Protein AF-A0A383E488-F1 (afdb_monomer)

Foldseek 3Di:
DVVVPPPCVVPVVSPPPDDPVVVVLVVCCVCVVVVVVVHRDDDDPDCLVVQLVVLVVLLVCCPPPDPSVVVNVVVCVVVVVDSVVSSVVSSVCVVCCVVPVVVVVPPPDPDPVNVVVVVVVVQVVQLVVLVVVVVVDDPLCQVLVLVLLQQLLVLCCVVPVPDLSVVSHPRPGDFRSGPVCVSVVVNVQVLQADPVSAGDQADDSNRNQYPDPDPVSVVSRVSVNVSNVVVND

pLDDT: mean 86.51, std 8.51, range [55.44, 97.0]

Solvent-accessible surface area (backbone atoms only — not comparable to full-atom values): 13461 Å² total; per-residue (Å²): 86,82,94,74,68,64,51,47,88,84,41,58,81,75,64,78,85,69,53,73,65,60,51,53,53,50,51,39,66,75,33,30,72,85,62,72,58,78,51,78,81,79,87,70,92,73,54,62,66,60,33,44,52,50,26,51,59,51,57,68,31,45,83,41,94,48,72,65,10,51,52,44,46,53,54,28,60,77,46,78,62,34,64,67,58,48,39,54,50,46,25,56,48,56,76,42,40,77,74,57,50,65,67,54,77,46,87,78,60,92,43,72,70,49,52,52,52,50,52,49,52,52,42,54,53,51,24,51,51,36,42,52,51,61,70,68,54,52,70,67,53,54,72,48,41,22,68,52,39,24,48,20,5,46,52,28,35,77,78,38,65,87,43,71,45,24,67,29,45,86,42,86,55,64,77,62,53,40,71,88,34,43,63,46,55,51,26,49,48,61,69,48,31,44,99,87,67,46,74,51,90,75,86,42,55,91,67,20,40,64,88,60,88,48,72,67,50,51,51,54,52,50,54,51,52,55,50,44,53,68,71,74,107

Structure (mmCIF, N/CA/C/O backbone):
data_AF-A0A383E488-F1
#
_entry.id   AF-A0A383E488-F1
#
loop_
_atom_site.group_PDB
_atom_site.id
_atom_site.type_symbol
_atom_site.label_atom_id
_atom_site.label_alt_id
_atom_site.label_comp_id
_atom_site.label_asym_id
_atom_site.label_entity_id
_atom_site.label_seq_id
_atom_site.pdbx_PDB_ins_code
_atom_site.Cartn_x
_atom_site.Cartn_y
_atom_site.Cartn_z
_atom_site.occupancy
_atom_site.B_iso_or_equiv
_atom_site.auth_seq_id
_atom_site.auth_comp_id
_atom_site.auth_asym_id
_atom_site.auth_atom_id
_atom_site.pdbx_PDB_model_num
ATOM 1 N N . ASP A 1 1 ? -10.481 -37.659 37.713 1.00 62.91 1 ASP A N 1
ATOM 2 C CA . ASP A 1 1 ? -11.883 -37.974 38.053 1.00 62.91 1 ASP A CA 1
ATOM 3 C C . ASP A 1 1 ? -12.033 -38.528 39.471 1.00 62.91 1 ASP A C 1
ATOM 5 O O . ASP A 1 1 ? -12.564 -37.826 40.319 1.00 62.91 1 ASP A O 1
ATOM 9 N N . GLN A 1 2 ? -11.487 -39.713 39.780 1.00 72.00 2 GLN A N 1
ATOM 10 C CA . GLN A 1 2 ? -11.620 -40.344 41.109 1.00 72.00 2 GLN A CA 1
ATOM 11 C C . GLN A 1 2 ? -11.015 -39.535 42.274 1.00 72.00 2 GLN A C 1
ATOM 13 O O . GLN A 1 2 ? -11.647 -39.426 43.317 1.00 72.00 2 GLN A O 1
ATOM 18 N N . GLN A 1 3 ? -9.847 -38.904 42.097 1.00 79.00 3 GLN A N 1
ATOM 19 C CA . GLN A 1 3 ? -9.213 -38.086 43.152 1.00 79.00 3 GLN A CA 1
ATOM 20 C C . GLN A 1 3 ? -9.968 -36.789 43.482 1.00 79.00 3 GLN A C 1
ATOM 22 O O . GLN A 1 3 ? -9.829 -36.266 44.580 1.00 79.00 3 GLN A O 1
ATOM 27 N N . GLN A 1 4 ? -10.754 -36.267 42.538 1.00 79.75 4 GLN A N 1
ATOM 28 C CA . GLN A 1 4 ? -11.529 -35.031 42.705 1.00 79.75 4 GLN A CA 1
ATOM 29 C C . GLN A 1 4 ? -13.038 -35.311 42.852 1.00 79.75 4 GLN A C 1
ATOM 31 O O . GLN A 1 4 ? -13.839 -34.388 42.963 1.00 79.75 4 GLN A O 1
ATOM 36 N N . VAL A 1 5 ? -13.435 -36.592 42.846 1.00 80.44 5 VAL A N 1
ATOM 37 C CA . VAL A 1 5 ? -14.825 -37.073 42.961 1.00 80.44 5 VAL A CA 1
ATOM 38 C C . VAL A 1 5 ? -15.770 -36.414 41.937 1.00 80.44 5 VAL A C 1
ATOM 40 O O . VAL A 1 5 ? -16.932 -36.116 42.218 1.00 80.44 5 VAL A O 1
ATOM 43 N N . TRP A 1 6 ? -15.285 -36.163 40.718 1.00 78.19 6 TRP A N 1
ATOM 44 C CA . TRP A 1 6 ? -16.069 -35.453 39.699 1.00 78.19 6 TRP A CA 1
ATOM 45 C C . TRP A 1 6 ? -17.090 -36.341 38.974 1.00 78.19 6 TRP A C 1
ATOM 47 O O . TRP A 1 6 ? -18.104 -35.813 38.512 1.00 78.19 6 TRP A O 1
ATOM 57 N N . ARG A 1 7 ? -16.875 -37.664 38.945 1.00 80.94 7 ARG A N 1
ATOM 58 C CA . ARG A 1 7 ? -17.722 -38.665 38.269 1.00 80.94 7 ARG A CA 1
ATOM 59 C C . ARG A 1 7 ? -18.035 -38.288 36.813 1.00 80.94 7 ARG A C 1
ATOM 61 O O . ARG A 1 7 ? -19.176 -38.378 36.366 1.00 80.94 7 ARG A O 1
ATOM 68 N N . LEU A 1 8 ? -17.029 -37.813 36.081 1.00 78.12 8 LEU A N 1
ATOM 69 C CA . LEU A 1 8 ? -17.172 -37.325 34.703 1.00 78.12 8 LEU A CA 1
ATOM 70 C C . LEU A 1 8 ? -17.649 -38.410 33.730 1.00 78.12 8 LEU A C 1
ATOM 72 O O . LEU A 1 8 ? -18.375 -38.091 32.796 1.00 78.12 8 LEU A O 1
ATOM 76 N N . LEU A 1 9 ? -17.278 -39.676 33.953 1.00 81.88 9 LEU A N 1
ATOM 77 C CA . LEU A 1 9 ? -17.751 -40.793 33.123 1.00 81.88 9 LEU A CA 1
ATOM 78 C C . LEU A 1 9 ? -19.235 -41.120 33.366 1.00 81.88 9 LEU A C 1
ATOM 80 O O . LEU A 1 9 ? -19.928 -41.502 32.428 1.00 81.88 9 LEU A O 1
ATOM 84 N N . ASP A 1 10 ? -19.731 -40.912 34.589 1.00 82.69 10 ASP A N 1
ATOM 85 C CA . ASP A 1 10 ? -21.136 -41.158 34.946 1.00 82.69 10 ASP A CA 1
ATOM 86 C C . ASP A 1 10 ? -22.056 -40.017 34.480 1.00 82.69 10 ASP A C 1
ATOM 88 O O . ASP A 1 10 ? -23.246 -40.224 34.242 1.00 82.69 10 ASP A O 1
ATOM 92 N N . ASN A 1 11 ? -21.526 -38.792 34.366 1.00 78.38 11 ASN A N 1
ATOM 93 C CA . ASN A 1 11 ? -22.265 -37.647 33.839 1.00 78.38 11 ASN A CA 1
ATOM 94 C C . ASN A 1 11 ? -21.375 -36.740 32.965 1.00 78.38 11 ASN A C 1
ATOM 96 O O . ASN A 1 11 ? -20.906 -35.692 33.430 1.00 78.38 11 ASN A O 1
ATOM 100 N N . PRO A 1 12 ? -21.186 -37.103 31.681 1.00 78.38 12 PRO A N 1
ATOM 101 C CA . PRO A 1 12 ? -20.330 -36.370 30.747 1.00 78.38 12 PRO A CA 1
ATOM 102 C C . PRO A 1 12 ? -20.734 -34.902 30.556 1.00 78.38 12 PRO A C 1
ATOM 104 O O . PRO A 1 12 ? -19.880 -34.058 30.303 1.00 78.38 12 PRO A O 1
ATOM 107 N N . ASN A 1 13 ? -22.013 -34.564 30.770 1.00 77.50 13 ASN A N 1
ATOM 108 C CA . ASN A 1 13 ? -22.536 -33.196 30.652 1.00 77.50 13 ASN A CA 1
ATOM 109 C C . ASN A 1 13 ? -21.969 -32.223 31.706 1.00 77.50 13 ASN A C 1
ATOM 111 O O . ASN A 1 13 ? -22.164 -31.011 31.595 1.00 77.50 13 ASN A O 1
ATOM 115 N N . ARG A 1 14 ? -21.266 -32.724 32.736 1.00 77.06 14 ARG A N 1
ATOM 116 C CA . ARG A 1 14 ? -20.487 -31.883 33.663 1.00 77.06 14 ARG A CA 1
ATOM 117 C C . ARG A 1 14 ? -19.291 -31.221 32.982 1.00 77.06 14 ARG A C 1
ATOM 119 O O . ARG A 1 14 ? -18.872 -30.149 33.416 1.00 77.06 14 ARG A O 1
ATOM 126 N N . LEU A 1 15 ? -18.759 -31.834 31.927 1.00 80.62 15 LEU A N 1
ATOM 127 C CA . LEU A 1 15 ? -17.689 -31.262 31.128 1.00 80.62 15 LEU A CA 1
ATOM 128 C C . LEU A 1 15 ? -18.295 -30.306 30.089 1.00 80.62 15 LEU A C 1
ATOM 130 O O . LEU A 1 15 ? -18.679 -30.710 28.995 1.00 80.62 15 LEU A O 1
ATOM 134 N N . LYS A 1 16 ? -18.398 -29.018 30.426 1.00 77.12 16 LYS A N 1
ATOM 135 C CA . LYS A 1 16 ? -18.844 -27.993 29.470 1.00 77.12 16 LYS A CA 1
ATOM 136 C C . LYS A 1 16 ? -17.684 -27.548 28.582 1.00 77.12 16 LYS A C 1
ATOM 138 O O . LYS A 1 16 ? -17.002 -26.575 28.891 1.00 77.12 16 LYS A O 1
ATOM 143 N N . VAL A 1 17 ? -17.468 -28.265 27.482 1.00 82.69 17 VAL A N 1
ATOM 144 C CA . VAL A 1 17 ? -16.553 -27.836 26.416 1.00 82.69 17 VAL A CA 1
ATOM 145 C C . VAL A 1 17 ? -17.309 -26.872 25.511 1.00 82.69 17 VAL A C 1
ATOM 147 O O . VAL A 1 17 ? -18.231 -27.269 24.806 1.00 82.69 17 VAL A O 1
ATOM 150 N N . GLN A 1 18 ? -16.966 -25.591 25.586 1.00 87.56 18 GLN A N 1
ATOM 151 C CA . GLN A 1 18 ? -17.695 -24.524 24.910 1.00 87.56 18 GLN A CA 1
ATOM 152 C C . GLN A 1 18 ? -16.731 -23.370 24.592 1.00 87.56 18 GLN A C 1
ATOM 154 O O . GLN A 1 18 ? -15.711 -23.216 25.268 1.00 87.56 18 GLN A O 1
ATOM 159 N N . THR A 1 19 ? -17.022 -22.573 23.565 1.00 87.06 19 THR A N 1
ATOM 160 C CA . THR A 1 19 ? -16.239 -21.363 23.261 1.00 87.06 19 THR A CA 1
ATOM 161 C C . THR A 1 19 ? -16.498 -20.283 24.311 1.00 87.06 19 THR A C 1
ATOM 163 O O . THR A 1 19 ? -17.544 -20.293 24.970 1.00 87.06 19 THR A O 1
ATOM 166 N N . ILE A 1 20 ? -15.578 -19.322 24.449 1.00 84.62 20 ILE A N 1
ATOM 167 C CA . ILE A 1 2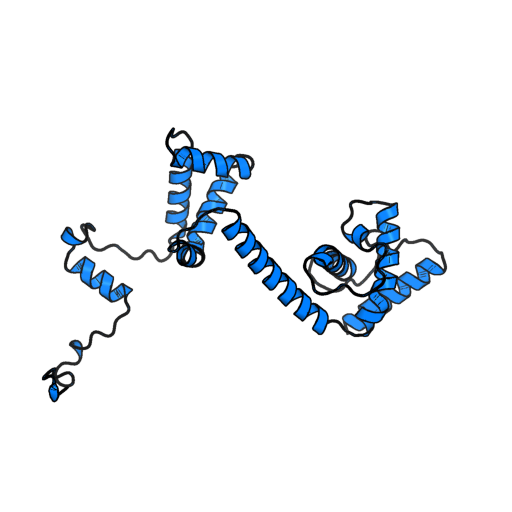0 ? -15.750 -18.171 25.351 1.00 84.62 20 ILE A CA 1
ATOM 168 C C . ILE A 1 20 ? -17.084 -17.458 25.066 1.00 84.62 20 ILE A C 1
ATOM 170 O O . ILE A 1 20 ? -17.820 -17.159 26.003 1.00 84.62 20 ILE A O 1
ATOM 174 N N . ASP A 1 21 ? -17.457 -17.293 23.794 1.00 83.69 21 ASP A N 1
ATOM 175 C CA . ASP A 1 21 ? -18.719 -16.651 23.402 1.00 83.69 21 ASP A CA 1
ATOM 176 C C . ASP A 1 21 ? -19.948 -17.420 23.893 1.00 83.69 21 ASP A C 1
ATOM 178 O O . ASP A 1 21 ? -20.851 -16.838 24.492 1.00 83.69 21 ASP A O 1
ATOM 182 N N . SER A 1 22 ? -19.975 -18.744 23.704 1.00 83.81 22 SER A N 1
ATOM 183 C CA . SER A 1 22 ? -21.094 -19.580 24.162 1.00 83.81 22 SER A CA 1
ATOM 184 C C . SER A 1 22 ? -21.212 -19.626 25.692 1.00 83.81 22 SER A C 1
ATOM 186 O O . SER A 1 22 ? -22.326 -19.635 26.224 1.00 83.81 22 SER A O 1
ATOM 188 N N . PHE A 1 23 ? -20.086 -19.557 26.412 1.00 85.56 23 PHE A N 1
ATOM 189 C CA . PHE A 1 23 ? -20.073 -19.399 27.866 1.00 85.56 23 PHE A CA 1
ATOM 190 C C . PHE A 1 23 ? -20.643 -18.040 28.298 1.00 85.56 23 PHE A C 1
ATOM 192 O O . PHE A 1 23 ? -21.543 -18.000 29.140 1.00 85.56 23 PHE A O 1
ATOM 199 N N . CYS A 1 24 ? -20.179 -16.940 27.697 1.00 83.88 24 CYS A N 1
ATOM 200 C CA . CYS A 1 24 ? -20.662 -15.585 27.976 1.00 83.88 24 CYS A CA 1
ATOM 201 C C . CYS A 1 24 ? -22.154 -15.423 27.647 1.00 83.88 24 CYS A C 1
ATOM 203 O O . CYS A 1 24 ? -22.906 -14.876 28.454 1.00 83.88 24 CYS A O 1
ATOM 205 N N . ALA A 1 25 ? -22.619 -15.966 26.519 1.00 83.88 25 ALA A N 1
ATOM 206 C CA . ALA A 1 25 ? -24.038 -15.997 26.166 1.00 83.88 25 ALA A CA 1
ATOM 207 C C . ALA A 1 25 ? -24.864 -16.781 27.202 1.00 83.88 25 ALA A C 1
ATOM 209 O O . ALA A 1 25 ? -25.967 -16.368 27.570 1.00 83.88 25 ALA A O 1
ATOM 210 N N . GLY A 1 26 ? -24.317 -17.886 27.719 1.00 84.06 26 GLY A N 1
ATOM 211 C CA . GLY A 1 26 ? -24.907 -18.642 28.822 1.00 84.06 26 GLY A CA 1
ATOM 212 C C . GLY A 1 26 ? -25.022 -17.826 30.114 1.00 84.06 26 GLY A C 1
ATOM 213 O O . GLY A 1 26 ? -26.074 -17.847 30.752 1.00 84.06 26 GLY A O 1
ATOM 214 N N . LEU A 1 27 ? -23.982 -17.070 30.477 1.00 83.81 27 LEU A N 1
ATOM 215 C CA . LEU A 1 27 ? -23.986 -16.195 31.656 1.00 83.81 27 LEU A CA 1
ATOM 216 C C . LEU A 1 27 ? -25.030 -15.076 31.547 1.00 83.81 27 LEU A C 1
ATOM 218 O O . LEU A 1 27 ? -25.788 -14.859 32.492 1.00 83.81 27 LEU A O 1
ATOM 222 N N . ILE A 1 28 ? -25.112 -14.405 30.393 1.00 83.94 28 ILE A N 1
ATOM 223 C CA . ILE A 1 28 ? -26.100 -13.340 30.146 1.00 83.94 28 ILE A CA 1
ATOM 224 C C . ILE A 1 28 ? -27.522 -13.896 30.285 1.00 83.94 28 ILE A C 1
ATOM 226 O O . ILE A 1 28 ? -28.355 -13.299 30.967 1.00 83.94 28 ILE A O 1
ATOM 230 N N . LYS A 1 29 ? -27.782 -15.086 29.725 1.00 82.06 29 LYS A N 1
ATOM 231 C CA . LYS A 1 29 ? -29.074 -15.781 29.855 1.00 82.06 29 LYS A CA 1
ATOM 232 C C . LYS A 1 29 ? -29.445 -16.101 31.301 1.00 82.06 29 LYS A C 1
ATOM 234 O O . LYS A 1 29 ? -30.619 -16.042 31.652 1.00 82.06 29 LYS A O 1
ATOM 239 N N . GLN A 1 30 ? -28.466 -16.450 32.132 1.00 84.75 30 GLN A N 1
ATOM 240 C CA . GLN A 1 30 ? -28.693 -16.784 33.539 1.00 84.75 30 GLN A CA 1
ATOM 241 C C . GLN A 1 30 ? -28.854 -15.550 34.432 1.00 84.75 30 GLN A C 1
ATOM 243 O O . GLN A 1 30 ? -29.460 -15.654 35.496 1.00 84.75 30 GLN A O 1
ATOM 248 N N . MET A 1 31 ? -28.346 -14.385 34.013 1.00 85.62 31 MET A N 1
ATOM 249 C CA . MET A 1 31 ? -28.390 -13.152 34.805 1.00 85.62 31 MET A CA 1
ATOM 250 C C . MET A 1 31 ? -28.794 -11.910 33.977 1.00 85.62 31 MET A C 1
ATOM 252 O O . MET A 1 31 ? -28.002 -10.968 33.866 1.00 85.62 31 MET A O 1
ATOM 256 N N . PRO A 1 32 ? -30.021 -11.830 33.425 1.00 78.56 32 PRO A N 1
ATOM 257 C CA . PRO A 1 32 ? -30.404 -10.748 32.503 1.00 78.56 32 PRO A CA 1
ATOM 258 C C . PRO A 1 32 ? -30.405 -9.346 33.134 1.00 78.56 32 PRO A C 1
ATOM 260 O O . PRO A 1 32 ? -30.117 -8.358 32.464 1.00 78.56 32 PRO A O 1
ATOM 263 N N . ILE A 1 33 ? -30.712 -9.258 34.435 1.00 83.31 33 ILE A N 1
ATOM 264 C CA . ILE A 1 33 ? -30.758 -7.990 35.183 1.00 83.31 33 ILE A CA 1
ATOM 265 C C . ILE A 1 33 ? -29.342 -7.518 35.537 1.00 83.31 33 ILE A C 1
ATOM 267 O O . ILE A 1 33 ? -28.996 -6.369 35.285 1.00 83.31 33 ILE A O 1
ATOM 271 N N . LEU A 1 34 ? -28.504 -8.407 36.088 1.00 82.50 34 LEU A N 1
ATOM 272 C CA . LEU A 1 34 ? -27.130 -8.061 36.484 1.00 82.50 34 LEU A CA 1
ATOM 273 C C . LEU A 1 34 ? -26.227 -7.783 35.279 1.00 82.50 34 LEU A C 1
ATOM 275 O O . LEU A 1 34 ? -25.302 -6.987 35.385 1.00 82.50 34 LEU A O 1
ATOM 279 N N . SER A 1 35 ? -26.500 -8.420 34.138 1.00 78.56 35 SER A N 1
ATOM 280 C CA . SER A 1 35 ? -25.798 -8.141 32.881 1.00 78.56 35 SER A CA 1
ATOM 281 C C . SER A 1 35 ? -26.264 -6.856 32.190 1.00 78.56 35 SER A C 1
ATOM 283 O O . SER A 1 35 ? -25.674 -6.492 31.181 1.00 78.56 35 SER A O 1
ATOM 285 N N . LEU A 1 36 ? -27.299 -6.172 32.705 1.00 77.50 36 LEU A N 1
ATOM 286 C CA . LEU A 1 36 ? -27.915 -4.978 32.104 1.00 77.50 36 LEU A CA 1
ATOM 287 C C . LEU A 1 36 ? -28.442 -5.185 30.671 1.00 77.50 36 LEU A C 1
ATOM 289 O O . LEU A 1 36 ? -28.777 -4.219 29.990 1.00 77.50 36 LEU A O 1
ATOM 293 N N . MET A 1 37 ? -28.553 -6.434 30.215 1.00 74.56 37 MET A N 1
ATOM 294 C CA . MET A 1 37 ? -28.974 -6.759 28.852 1.00 74.56 37 MET A CA 1
ATOM 295 C C . MET A 1 37 ? -30.497 -6.839 28.711 1.00 74.56 37 MET A C 1
ATOM 297 O O . MET A 1 37 ? -31.007 -6.745 27.599 1.00 74.56 37 MET A O 1
ATOM 301 N N . GLY A 1 38 ? -31.239 -7.028 29.812 1.00 70.81 38 GLY A N 1
ATOM 302 C CA . GLY A 1 38 ? -32.711 -7.053 29.832 1.00 70.81 38 GLY A CA 1
ATOM 303 C C . GLY A 1 38 ? -33.367 -8.255 29.125 1.00 70.81 38 GLY A C 1
ATOM 304 O O . GLY A 1 38 ? -34.494 -8.608 29.463 1.00 70.81 38 GLY A O 1
ATOM 305 N N . GLY A 1 39 ? -32.660 -8.927 28.210 1.00 73.38 39 GLY A N 1
ATOM 306 C CA . GLY A 1 39 ? -33.082 -10.108 27.452 1.00 73.38 39 GLY A CA 1
ATOM 307 C C . GLY A 1 39 ? -31.896 -10.826 26.790 1.00 73.38 39 GLY A C 1
ATOM 308 O O . GLY A 1 39 ? -30.744 -10.437 26.976 1.00 73.38 39 GLY A O 1
ATOM 309 N N . SER A 1 40 ? -32.163 -11.900 26.036 1.00 68.69 40 SER A N 1
ATOM 310 C CA . SER A 1 40 ? -31.115 -12.560 25.239 1.00 68.69 40 SER A CA 1
ATOM 311 C C . SER A 1 40 ? -30.862 -11.753 23.966 1.00 68.69 40 SER A C 1
ATOM 313 O O . SER A 1 40 ? -31.794 -11.629 23.176 1.00 68.69 40 SER A O 1
ATOM 315 N N . PRO A 1 41 ? -29.653 -11.211 23.747 1.00 73.38 41 PRO A N 1
ATOM 316 C CA . PRO A 1 41 ? -29.320 -10.601 22.469 1.00 73.38 41 PRO A CA 1
ATOM 317 C C . PRO A 1 41 ? -29.292 -11.673 21.372 1.00 73.38 41 PRO A C 1
ATOM 319 O O . PRO A 1 41 ? -28.789 -12.778 21.600 1.00 73.38 41 PRO A O 1
ATOM 322 N N . ASP A 1 42 ? -29.809 -11.332 20.195 1.00 77.31 42 ASP A N 1
ATOM 323 C CA . ASP A 1 42 ? -29.660 -12.156 18.997 1.00 77.31 42 ASP A CA 1
ATOM 324 C C . ASP A 1 42 ? -28.304 -11.895 18.335 1.00 77.31 42 ASP A C 1
ATOM 326 O O . ASP A 1 42 ? -27.769 -10.782 18.361 1.00 77.31 42 ASP A O 1
ATOM 330 N N . ILE A 1 43 ? -27.729 -12.949 17.759 1.00 80.38 43 ILE A N 1
ATOM 331 C CA . ILE A 1 43 ? -26.465 -12.868 17.028 1.00 80.38 43 ILE A CA 1
ATOM 332 C C . ILE A 1 43 ? -26.763 -12.310 15.636 1.00 80.38 43 ILE A C 1
ATOM 334 O O . ILE A 1 43 ? -27.581 -12.866 14.908 1.00 80.38 43 ILE A O 1
ATOM 338 N N . GLN A 1 44 ? -26.088 -11.220 15.271 1.00 83.56 44 GLN A N 1
ATOM 339 C CA . GLN A 1 44 ? -26.206 -10.616 13.949 1.00 83.56 44 GLN A CA 1
ATOM 340 C C . GLN A 1 44 ? -25.067 -11.090 13.043 1.00 83.56 44 GLN A C 1
ATOM 342 O O . GLN A 1 44 ? -23.935 -10.626 13.175 1.00 83.56 44 GLN A O 1
ATOM 347 N N . ASP A 1 45 ? -25.383 -11.961 12.084 1.00 80.56 45 ASP A N 1
ATOM 348 C CA . ASP A 1 45 ? -24.392 -12.525 11.154 1.00 80.56 45 ASP A CA 1
ATOM 349 C C . ASP A 1 45 ? -23.838 -11.485 10.166 1.00 80.56 45 ASP A C 1
ATOM 351 O O . ASP A 1 45 ? -22.678 -11.553 9.763 1.00 80.56 45 ASP A O 1
ATOM 355 N N . ASN A 1 46 ? -24.651 -10.493 9.784 1.00 84.94 46 ASN A N 1
ATOM 356 C CA . ASN A 1 46 ? -24.233 -9.396 8.912 1.00 84.94 46 ASN A CA 1
ATOM 357 C C . ASN A 1 46 ? -24.361 -8.040 9.632 1.00 84.94 46 ASN A C 1
ATOM 359 O O . ASN A 1 46 ? -25.426 -7.412 9.588 1.00 84.94 46 ASN A O 1
ATOM 363 N N . PRO A 1 47 ? -23.293 -7.558 10.293 1.00 87.88 47 PRO A N 1
ATOM 364 C CA . PRO A 1 47 ? -23.320 -6.309 11.052 1.00 87.88 47 PRO A CA 1
ATOM 365 C C . PRO A 1 47 ? -23.180 -5.056 10.174 1.00 87.88 47 PRO A C 1
ATOM 367 O O . PRO A 1 47 ? -23.134 -3.947 10.703 1.00 87.88 47 PRO A O 1
ATOM 370 N N . ARG A 1 48 ? -23.111 -5.188 8.842 1.00 89.56 48 ARG A N 1
ATOM 371 C CA . ARG A 1 48 ? -22.797 -4.070 7.941 1.00 89.56 48 ARG A CA 1
ATOM 372 C C . ARG A 1 48 ? -23.783 -2.906 8.045 1.00 89.56 48 ARG A C 1
ATOM 374 O O . ARG A 1 48 ? -23.356 -1.754 8.086 1.00 89.56 48 ARG A O 1
ATOM 381 N N . GLU A 1 49 ? -25.077 -3.199 8.150 1.00 90.81 49 GLU A N 1
ATOM 382 C CA . GLU A 1 49 ? -26.106 -2.166 8.343 1.00 90.81 49 GLU A CA 1
ATOM 383 C C . GLU A 1 49 ? -25.930 -1.438 9.683 1.00 90.81 49 GLU A C 1
ATOM 385 O O . GLU A 1 49 ? -26.020 -0.215 9.738 1.00 90.81 49 GLU A O 1
ATOM 390 N N . LEU A 1 50 ? -25.554 -2.157 10.746 1.00 93.31 50 LEU A N 1
ATOM 391 C CA . LEU A 1 50 ? -25.271 -1.561 12.057 1.00 93.31 50 LEU A CA 1
ATOM 392 C C . LEU A 1 50 ? -24.026 -0.664 12.017 1.00 93.31 50 LEU A C 1
ATOM 394 O O . LEU A 1 50 ? -23.981 0.381 12.668 1.00 93.31 50 LEU A O 1
ATOM 398 N N . TYR A 1 51 ? -23.006 -1.036 11.240 1.00 95.06 51 TYR A N 1
ATOM 399 C CA . TYR A 1 51 ? -21.822 -0.199 11.034 1.00 95.06 51 TYR A CA 1
ATOM 400 C C . TYR A 1 51 ? -22.144 1.074 10.261 1.00 95.06 51 TYR A C 1
ATOM 402 O O . TYR A 1 51 ? -21.630 2.142 10.597 1.00 95.06 51 TYR A O 1
ATOM 410 N N . ARG A 1 52 ? -23.008 0.977 9.249 1.00 94.44 52 ARG A N 1
ATOM 411 C CA . ARG A 1 52 ? -23.498 2.141 8.513 1.00 94.44 52 ARG A CA 1
ATOM 412 C C . ARG A 1 52 ? -24.306 3.066 9.418 1.00 94.44 52 ARG A C 1
ATOM 414 O O . ARG A 1 52 ? -24.005 4.252 9.481 1.00 94.44 52 ARG A O 1
ATOM 421 N N . GLU A 1 53 ? -25.248 2.522 10.180 1.00 95.69 53 GLU A N 1
ATOM 422 C CA . GLU A 1 53 ? -26.040 3.287 11.147 1.00 95.69 53 GLU A CA 1
ATOM 423 C C . GLU A 1 53 ? -25.142 3.971 12.191 1.00 95.69 53 GLU A C 1
ATOM 425 O O . GLU A 1 53 ? -25.336 5.137 12.535 1.00 95.69 53 GLU A O 1
ATOM 430 N N . THR A 1 54 ? -24.104 3.278 12.667 1.00 95.75 54 THR A N 1
ATOM 431 C CA . THR A 1 54 ? -23.114 3.852 13.588 1.00 95.75 54 THR A CA 1
ATOM 432 C C . THR A 1 54 ? -22.358 5.016 12.943 1.00 95.75 54 THR A C 1
ATOM 434 O O . THR A 1 54 ? -22.172 6.053 13.581 1.00 95.75 54 THR A O 1
ATOM 437 N N . ALA A 1 55 ? -21.955 4.880 11.677 1.00 96.06 55 ALA A N 1
ATOM 438 C CA . ALA A 1 55 ? -21.306 5.951 10.926 1.00 96.06 55 ALA A CA 1
ATOM 439 C C . ALA A 1 55 ? -22.233 7.163 10.728 1.00 96.06 55 ALA A C 1
ATOM 441 O O . ALA A 1 55 ? -21.791 8.300 10.890 1.00 96.06 55 ALA A O 1
ATOM 442 N N . GLU A 1 56 ? -23.517 6.937 10.445 1.00 96.75 56 GLU A N 1
ATOM 443 C CA . GLU A 1 56 ? -24.532 7.988 10.297 1.00 96.75 56 GLU A CA 1
ATOM 444 C C . GLU A 1 56 ? -24.779 8.729 11.617 1.00 96.75 56 GLU A C 1
ATOM 446 O O . GLU A 1 56 ? -24.774 9.961 11.645 1.00 96.75 56 GLU A O 1
ATOM 451 N N . ARG A 1 57 ? -24.896 7.996 12.730 1.00 96.50 57 ARG A N 1
ATOM 452 C CA . ARG A 1 57 ? -25.009 8.575 14.080 1.00 96.50 57 ARG A CA 1
ATOM 453 C C . ARG A 1 57 ? -23.770 9.363 14.484 1.00 96.50 57 ARG A C 1
ATOM 455 O O . ARG A 1 57 ? -23.884 10.361 15.186 1.00 96.50 57 ARG A O 1
ATOM 462 N N . LEU A 1 58 ? -22.583 8.926 14.068 1.00 96.06 58 LEU A N 1
ATOM 463 C CA . LEU A 1 58 ? -21.355 9.671 14.318 1.00 96.06 58 LEU A CA 1
ATOM 464 C C . LEU A 1 58 ? -21.330 10.958 13.485 1.00 96.06 58 LEU A C 1
ATOM 466 O O . LEU A 1 58 ? -21.037 12.027 14.014 1.00 96.06 58 LEU A O 1
ATOM 470 N N . LEU A 1 59 ? -21.702 10.876 12.205 1.00 96.62 59 LEU A N 1
ATOM 471 C CA . LEU A 1 59 ? -21.788 12.035 11.322 1.00 96.62 59 LEU A CA 1
ATOM 472 C C . LEU A 1 59 ? -22.814 13.061 11.824 1.00 96.62 59 LEU A C 1
ATOM 474 O O . LEU A 1 59 ? -22.561 14.260 11.739 1.00 96.62 59 LEU A O 1
ATOM 478 N N . SER A 1 60 ? -23.936 12.623 12.403 1.00 96.62 60 SER A N 1
ATOM 479 C CA . SER A 1 60 ? -24.946 13.535 12.956 1.00 96.62 60 SER A CA 1
ATOM 480 C C . SER A 1 60 ? -24.443 14.347 14.156 1.00 96.62 60 SER A C 1
ATOM 482 O O . SER A 1 60 ? -25.046 15.357 14.501 1.00 96.62 60 SER A O 1
ATOM 484 N N . GLN A 1 61 ? -23.331 13.950 14.786 1.00 96.31 61 GLN A N 1
ATOM 485 C CA . GLN A 1 61 ? -22.687 14.722 15.856 1.00 96.31 61 GLN A CA 1
ATOM 486 C C . GLN A 1 61 ? -21.851 15.896 15.323 1.00 96.31 61 GLN A C 1
ATOM 488 O O . GLN A 1 61 ? -21.289 16.635 16.123 1.00 96.31 61 GLN A O 1
ATOM 493 N N . VAL A 1 62 ? -21.745 16.101 14.003 1.00 95.19 62 VAL A N 1
ATOM 494 C CA . VAL A 1 62 ? -20.895 17.152 13.405 1.00 95.19 62 VAL A CA 1
ATOM 495 C C . VAL A 1 62 ? -21.191 18.558 13.947 1.00 95.19 62 VAL A C 1
ATOM 497 O O . VAL A 1 62 ? -20.260 19.331 14.182 1.00 95.19 62 VAL A O 1
ATOM 500 N N . GLU A 1 63 ? -22.465 18.862 14.205 1.00 93.19 63 GLU A N 1
ATOM 501 C CA . GLU A 1 63 ? -22.926 20.149 14.748 1.00 93.19 63 GLU A CA 1
ATOM 502 C C . GLU A 1 63 ? -22.819 20.229 16.276 1.00 93.19 63 GLU A C 1
ATOM 504 O O . GLU A 1 63 ? -23.041 21.283 16.864 1.00 93.19 63 GLU A O 1
ATOM 509 N N . SER A 1 64 ? -22.463 19.129 16.942 1.00 95.12 64 SER A N 1
ATOM 510 C CA . SER A 1 64 ? -22.319 19.125 18.393 1.00 95.12 64 SER A CA 1
ATOM 511 C C . SER A 1 64 ? -21.080 19.916 18.818 1.00 95.12 64 SER A C 1
ATOM 513 O O . SER A 1 64 ? -19.976 19.743 18.289 1.00 95.12 64 SER A O 1
ATOM 515 N N . GLU A 1 65 ? -21.246 20.752 19.842 1.00 94.12 65 GLU A N 1
ATOM 516 C CA . GLU A 1 65 ? -20.167 21.548 20.449 1.00 94.12 65 GLU A CA 1
ATOM 517 C C . GLU A 1 65 ? -19.303 20.743 21.440 1.00 94.12 65 GLU A C 1
ATOM 519 O O . GLU A 1 65 ? -18.524 21.300 22.209 1.00 94.12 65 GLU A O 1
ATOM 524 N N . ASN A 1 66 ? -19.422 19.415 21.428 1.00 94.44 66 ASN A N 1
ATOM 525 C CA . ASN A 1 66 ? -18.639 18.514 22.265 1.00 94.44 66 ASN A CA 1
ATOM 526 C C . ASN A 1 66 ? -17.365 18.023 21.547 1.00 94.44 66 ASN A C 1
ATOM 528 O O . ASN A 1 66 ? -17.135 18.270 20.360 1.00 94.44 66 ASN A O 1
ATOM 532 N N . GLU A 1 67 ? -16.528 17.288 22.282 1.00 93.50 67 GLU A N 1
ATOM 533 C CA . GLU A 1 67 ? -15.274 16.739 21.757 1.00 93.50 67 GLU A CA 1
ATOM 534 C C . GLU A 1 67 ? -15.498 15.806 20.554 1.00 93.50 67 GLU A C 1
ATOM 536 O O . GLU A 1 67 ? -14.725 15.823 19.595 1.00 93.50 67 GLU A O 1
ATOM 541 N N . VAL A 1 68 ? -16.585 15.027 20.569 1.00 92.62 68 VAL A N 1
ATOM 542 C CA . VAL A 1 68 ? -16.938 14.102 19.484 1.00 92.62 68 VAL A CA 1
ATOM 543 C C . VAL A 1 68 ? -17.231 14.871 18.197 1.00 92.62 68 VAL A C 1
ATOM 545 O O . VAL A 1 68 ? -16.630 14.568 17.169 1.00 92.62 68 VAL A O 1
ATOM 548 N N . GLY A 1 69 ? -18.072 15.905 18.250 1.00 95.25 69 GLY A N 1
ATOM 549 C CA . GLY A 1 69 ? -18.366 16.758 17.099 1.00 95.25 69 GLY A CA 1
ATOM 550 C C . GLY A 1 69 ? -17.121 17.461 16.558 1.00 95.25 69 GLY A C 1
ATOM 551 O O . GLY A 1 69 ? -16.931 17.540 15.344 1.00 95.25 69 GLY A O 1
ATOM 552 N N . GLY A 1 70 ? -16.210 17.888 17.442 1.00 95.12 70 GLY A N 1
ATOM 553 C CA . GLY A 1 70 ? -14.896 18.413 17.055 1.00 95.12 70 GLY A CA 1
ATOM 554 C C . GLY A 1 70 ? -14.041 17.397 16.283 1.00 95.12 70 GLY A C 1
ATOM 555 O O . GLY A 1 70 ? -13.486 17.725 15.232 1.00 95.12 70 GLY A O 1
ATOM 556 N N . ARG A 1 71 ? -13.976 16.144 16.753 1.00 93.88 71 ARG A N 1
ATOM 557 C CA . ARG A 1 71 ? -13.252 15.054 16.072 1.00 93.88 71 ARG A CA 1
ATOM 558 C C . ARG A 1 71 ? -13.881 14.708 14.718 1.00 93.88 71 ARG A C 1
ATOM 560 O O . ARG A 1 71 ? -13.152 14.543 13.744 1.00 93.88 71 ARG A O 1
ATOM 567 N N . VAL A 1 72 ? -15.212 14.662 14.633 1.00 95.94 72 VAL A N 1
ATOM 568 C CA . VAL A 1 72 ? -15.947 14.410 13.379 1.00 95.94 72 VAL A CA 1
ATOM 569 C C . VAL A 1 72 ? -15.653 15.493 12.341 1.00 95.94 72 VAL A C 1
ATOM 571 O O . VAL A 1 72 ? -15.319 15.167 11.203 1.00 95.94 72 VAL A O 1
ATOM 574 N N . ARG A 1 73 ? -15.683 16.773 12.737 1.00 95.94 73 ARG A N 1
ATOM 575 C CA . ARG A 1 73 ? -15.324 17.901 11.859 1.00 95.94 73 ARG A CA 1
ATOM 576 C C . ARG A 1 73 ? -13.881 17.827 11.361 1.00 95.94 73 ARG A C 1
ATOM 578 O O . ARG A 1 73 ? -13.633 18.101 10.193 1.00 95.94 73 ARG A O 1
ATOM 585 N N . ASN A 1 74 ? -12.938 17.423 12.212 1.00 94.62 74 ASN A N 1
ATOM 586 C CA . ASN A 1 74 ? -11.541 17.258 11.806 1.00 94.62 74 ASN A CA 1
ATOM 587 C C . ASN A 1 74 ? -11.385 16.176 10.721 1.00 94.62 74 ASN A C 1
ATOM 589 O O . ASN A 1 74 ? -10.755 16.407 9.691 1.00 94.62 74 ASN A O 1
ATOM 593 N N . VAL A 1 75 ? -12.028 15.019 10.907 1.00 94.75 75 VAL A N 1
ATOM 594 C CA . VAL A 1 75 ? -12.007 13.947 9.900 1.00 94.75 75 VAL A CA 1
ATOM 595 C C . VAL A 1 75 ? -12.673 14.402 8.601 1.00 94.75 75 VAL A C 1
ATOM 597 O O . VAL A 1 75 ? -12.113 14.181 7.533 1.00 94.75 75 VAL A O 1
ATOM 600 N N . LEU A 1 76 ? -13.826 15.076 8.673 1.00 95.44 76 LEU A N 1
ATOM 601 C CA . LEU A 1 76 ? -14.502 15.620 7.490 1.00 95.44 76 LEU A CA 1
ATOM 602 C C . LEU A 1 76 ? -13.622 16.607 6.720 1.00 95.44 76 LEU A C 1
ATOM 604 O O . LEU A 1 76 ? -13.541 16.499 5.500 1.00 95.44 76 LEU A O 1
ATOM 608 N N . ASN A 1 77 ? -12.909 17.502 7.408 1.00 95.94 77 ASN A N 1
ATOM 609 C CA . ASN A 1 77 ? -11.972 18.424 6.763 1.00 95.94 77 ASN A CA 1
ATOM 610 C C . ASN A 1 77 ? -10.871 17.691 5.982 1.00 95.94 77 ASN A C 1
ATOM 612 O O . ASN A 1 77 ? -10.476 18.156 4.919 1.00 95.94 77 ASN A O 1
ATOM 616 N N . HIS A 1 78 ? -10.390 16.545 6.475 1.00 94.06 78 HIS A N 1
ATOM 617 C CA . HIS A 1 78 ? -9.393 15.728 5.772 1.00 94.06 78 HIS A CA 1
ATOM 618 C C . HIS A 1 78 ? -9.974 14.937 4.586 1.00 94.06 78 HIS A C 1
ATOM 620 O O . HIS A 1 78 ? -9.232 14.425 3.754 1.00 94.06 78 HIS A O 1
ATOM 626 N N . LEU A 1 79 ? -11.301 14.820 4.517 1.00 95.31 79 LEU A N 1
ATOM 627 C CA . LEU A 1 79 ? -12.042 14.142 3.453 1.00 95.31 79 LEU A CA 1
ATOM 628 C C . LEU A 1 79 ? -12.733 15.142 2.515 1.00 95.31 79 LEU A C 1
ATOM 630 O O . LEU A 1 79 ? -13.786 14.829 1.957 1.00 95.31 79 LEU A O 1
ATOM 634 N N . ASP A 1 80 ? -12.190 16.357 2.396 1.00 93.81 80 ASP A N 1
ATOM 635 C CA . ASP A 1 80 ? -12.741 17.443 1.575 1.00 93.81 80 ASP A CA 1
ATOM 636 C C . ASP A 1 80 ? -14.228 17.731 1.868 1.00 93.81 80 ASP A C 1
ATOM 638 O O . ASP A 1 80 ? -15.009 18.090 0.988 1.00 93.81 80 ASP A O 1
ATOM 642 N N . ASN A 1 81 ? -14.639 17.550 3.128 1.00 93.94 81 ASN A N 1
ATOM 643 C CA . ASN A 1 81 ? -16.017 17.661 3.613 1.00 93.94 81 ASN A CA 1
ATOM 644 C C . ASN A 1 81 ? -17.035 16.733 2.917 1.00 93.94 81 ASN A C 1
ATOM 646 O O . ASN A 1 81 ? -18.243 16.981 2.977 1.00 93.94 81 ASN A O 1
ATOM 650 N N . SER A 1 82 ? -16.589 15.630 2.305 1.00 97.00 82 SER A N 1
ATOM 651 C CA . SER A 1 82 ? -17.491 14.626 1.731 1.00 97.00 82 SER A CA 1
ATOM 652 C C . SER A 1 82 ? -18.115 13.744 2.815 1.00 97.00 82 SER A C 1
ATOM 654 O O . SER A 1 82 ? -17.441 12.974 3.509 1.00 97.00 82 SER A O 1
ATOM 656 N N . LYS A 1 83 ? -19.446 13.811 2.914 1.00 95.69 83 LYS A N 1
ATOM 657 C CA . LYS A 1 83 ? -20.246 12.956 3.803 1.00 95.69 83 LYS A CA 1
ATOM 658 C C . LYS A 1 83 ? -20.187 11.499 3.357 1.00 95.69 83 LYS A C 1
ATOM 660 O O . LYS A 1 83 ? -20.064 10.602 4.184 1.00 95.69 83 LYS A O 1
ATOM 665 N N . GLU A 1 84 ? -20.229 11.268 2.050 1.00 96.94 84 GLU A N 1
ATOM 666 C CA . GLU A 1 84 ? -20.158 9.944 1.442 1.00 96.94 84 GLU A CA 1
ATOM 667 C C . GLU A 1 84 ? -18.817 9.277 1.761 1.00 96.94 84 GLU A C 1
ATOM 669 O O . GLU A 1 84 ? -18.789 8.123 2.195 1.00 96.94 84 GLU A O 1
ATOM 674 N N . ALA A 1 85 ? -17.710 10.017 1.619 1.00 95.81 85 ALA A N 1
ATOM 675 C CA . ALA A 1 85 ? -16.384 9.532 1.982 1.00 95.81 85 ALA A CA 1
ATOM 676 C C . ALA A 1 85 ? -16.292 9.225 3.481 1.00 95.81 85 ALA A C 1
ATOM 678 O O . ALA A 1 85 ? -15.763 8.179 3.853 1.00 95.81 85 ALA A O 1
ATOM 679 N N . PHE A 1 86 ? -16.840 10.088 4.343 1.00 97.00 86 PHE A N 1
ATOM 680 C CA . PHE A 1 86 ? -16.860 9.854 5.787 1.00 97.00 86 PHE A CA 1
ATOM 681 C C . PHE A 1 86 ? -17.587 8.555 6.147 1.00 97.00 86 PHE A C 1
ATOM 683 O O . PHE A 1 86 ? -17.010 7.697 6.818 1.00 97.00 86 PHE A O 1
ATOM 690 N N . LEU A 1 87 ? -18.820 8.380 5.659 1.00 96.62 87 LEU A N 1
ATOM 691 C CA . LEU A 1 87 ? -19.616 7.180 5.927 1.00 96.62 87 LEU A CA 1
ATOM 692 C C . LEU A 1 87 ? -18.885 5.923 5.447 1.00 96.62 87 LEU A C 1
ATOM 694 O O . LEU A 1 87 ? -18.718 4.980 6.217 1.00 96.62 87 LEU A O 1
ATOM 698 N N . ALA A 1 88 ? -18.360 5.939 4.218 1.00 95.94 88 ALA A N 1
ATOM 699 C CA . ALA A 1 88 ? -17.618 4.810 3.667 1.00 95.94 88 ALA A CA 1
ATOM 700 C C . ALA A 1 88 ? -16.376 4.454 4.504 1.00 95.94 88 ALA A C 1
ATOM 702 O O . ALA A 1 88 ? -16.119 3.276 4.756 1.00 95.94 88 ALA A O 1
ATOM 703 N N . ARG A 1 89 ? -15.611 5.454 4.963 1.00 94.69 89 ARG A N 1
ATOM 704 C CA . ARG A 1 89 ? -14.387 5.242 5.752 1.00 94.69 89 ARG A CA 1
ATOM 705 C C . ARG A 1 89 ? -14.683 4.717 7.152 1.00 94.69 89 ARG A C 1
ATOM 707 O O . ARG A 1 89 ? -14.007 3.792 7.591 1.00 94.69 89 ARG A O 1
ATOM 714 N N . VAL A 1 90 ? -15.692 5.257 7.834 1.00 94.81 90 VAL A N 1
ATOM 715 C CA . VAL A 1 90 ? -16.077 4.787 9.174 1.00 94.81 90 VAL A CA 1
ATOM 716 C C . VAL A 1 90 ? -16.669 3.379 9.110 1.00 94.81 90 VAL A C 1
ATOM 718 O O . VAL A 1 90 ? -16.308 2.539 9.930 1.00 94.81 90 VAL A O 1
ATOM 721 N N . THR A 1 91 ? -17.504 3.071 8.113 1.00 95.31 91 THR A N 1
ATOM 722 C CA . THR A 1 91 ? -18.007 1.702 7.918 1.00 95.31 91 THR A CA 1
ATOM 723 C C . THR A 1 91 ? -16.865 0.723 7.648 1.00 95.31 91 THR A C 1
ATOM 725 O O . THR A 1 91 ? -16.783 -0.302 8.318 1.00 95.31 91 THR A O 1
ATOM 728 N N . GLN A 1 92 ? -15.930 1.059 6.753 1.00 93.75 92 GLN A N 1
ATOM 729 C CA . GLN A 1 92 ? -14.761 0.219 6.467 1.00 93.75 92 GLN A CA 1
ATOM 730 C C . GLN A 1 92 ? -13.861 0.024 7.699 1.00 93.75 92 GLN A C 1
ATOM 732 O O . GLN A 1 92 ? -13.289 -1.051 7.888 1.00 93.75 92 GLN A O 1
ATOM 737 N N . LEU A 1 93 ? -13.727 1.053 8.541 1.00 91.81 93 LEU A N 1
ATOM 738 C CA . LEU A 1 93 ? -13.018 0.950 9.812 1.00 91.81 93 LEU A CA 1
ATOM 739 C C . LEU A 1 93 ? -13.714 -0.069 10.723 1.00 91.81 93 LEU A C 1
ATOM 741 O O . LEU A 1 93 ? -13.064 -0.982 11.219 1.00 91.81 93 LEU A O 1
ATOM 745 N N . LEU A 1 94 ? -15.029 0.043 10.915 1.00 92.44 94 LEU A N 1
ATOM 746 C CA . LEU A 1 94 ? -15.795 -0.870 11.770 1.00 92.44 94 LEU A CA 1
ATOM 747 C C . LEU A 1 94 ? -15.802 -2.317 11.249 1.00 92.44 94 LEU A C 1
ATOM 749 O O . LEU A 1 94 ? -15.766 -3.246 12.052 1.00 92.44 94 LEU A O 1
ATOM 753 N N . GLU A 1 95 ? -15.760 -2.523 9.930 1.00 92.00 95 GLU A N 1
ATOM 754 C CA . GLU A 1 95 ? -15.609 -3.853 9.320 1.00 92.00 95 GLU A CA 1
ATOM 755 C C . GLU A 1 95 ? -14.284 -4.536 9.699 1.00 92.00 95 GLU A C 1
ATOM 757 O O . GLU A 1 95 ? -14.235 -5.758 9.777 1.00 92.00 95 GLU A O 1
ATOM 762 N N . LYS A 1 96 ? -13.229 -3.760 9.979 1.00 89.12 96 LYS A N 1
ATOM 763 C CA . LYS A 1 96 ? -11.902 -4.253 10.391 1.00 89.12 96 LYS A CA 1
ATOM 764 C C . LYS A 1 96 ? -11.646 -4.086 11.889 1.00 89.12 96 LYS A C 1
ATOM 766 O O . LYS A 1 96 ? -10.494 -3.973 12.312 1.00 89.12 96 LYS A O 1
ATOM 771 N N . ARG A 1 97 ? -12.714 -3.994 12.691 1.00 87.38 97 ARG A N 1
ATOM 772 C CA . ARG A 1 97 ? -12.652 -3.737 14.139 1.00 87.38 97 ARG A CA 1
ATOM 773 C C . ARG A 1 97 ? -11.701 -4.671 14.872 1.00 87.38 97 ARG A C 1
ATOM 775 O O . ARG A 1 97 ? -10.952 -4.216 15.726 1.00 87.38 97 ARG A O 1
ATOM 782 N N . ASP A 1 98 ? -11.724 -5.948 14.540 1.00 81.81 98 ASP A N 1
ATOM 783 C CA . ASP A 1 98 ? -10.834 -6.978 15.073 1.00 81.81 98 ASP A CA 1
ATOM 784 C C . ASP A 1 98 ? -9.346 -6.667 14.841 1.00 81.81 98 ASP A C 1
ATOM 786 O O . ASP A 1 98 ? -8.527 -6.895 15.728 1.00 81.81 98 ASP A O 1
ATOM 790 N N . GLN A 1 99 ? -8.999 -6.082 13.694 1.00 80.12 99 GLN A N 1
ATOM 791 C CA . GLN A 1 99 ? -7.612 -5.801 13.312 1.00 80.12 99 GLN A CA 1
ATOM 792 C C . GLN A 1 99 ? -7.034 -4.589 14.044 1.00 80.12 99 GLN A C 1
ATOM 794 O O . GLN A 1 99 ? -5.863 -4.600 14.419 1.00 80.12 99 GLN A O 1
ATOM 799 N N . TRP A 1 100 ? -7.833 -3.538 14.251 1.00 74.94 100 TRP A N 1
ATOM 800 C CA . TRP A 1 100 ? -7.340 -2.306 14.877 1.00 74.94 100 TRP A CA 1
ATOM 801 C C . TRP A 1 100 ? -7.658 -2.193 16.366 1.00 74.94 100 TRP A C 1
ATOM 803 O O . TRP A 1 100 ? -6.963 -1.445 17.045 1.00 74.94 100 TRP A O 1
ATOM 813 N N . MET A 1 101 ? -8.643 -2.927 16.904 1.00 71.75 101 MET A N 1
ATOM 814 C CA . MET A 1 101 ? -8.942 -2.909 18.346 1.00 71.75 101 MET A CA 1
ATOM 815 C C . MET A 1 101 ? -7.831 -3.541 19.180 1.00 71.75 101 MET A C 1
ATOM 817 O O . MET A 1 101 ? -7.608 -3.099 20.302 1.00 71.75 101 MET A O 1
ATOM 821 N N . ILE A 1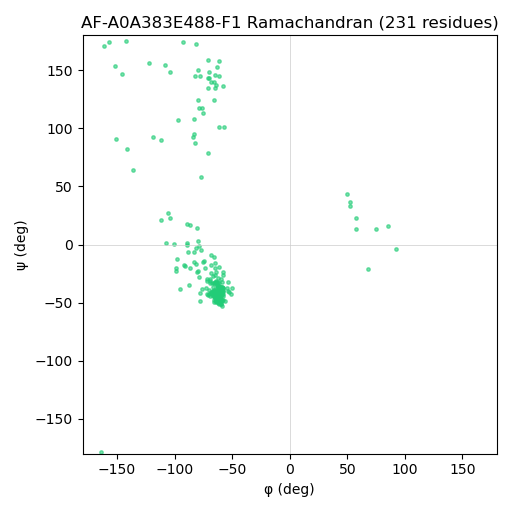 102 ? -7.141 -4.564 18.662 1.00 65.06 102 ILE A N 1
ATOM 822 C CA . ILE A 1 102 ? -6.106 -5.283 19.421 1.00 65.06 102 ILE A CA 1
ATOM 823 C C . ILE A 1 102 ? -4.942 -4.341 19.794 1.00 65.06 102 ILE A C 1
ATOM 825 O O . ILE A 1 102 ? -4.631 -4.262 20.981 1.00 65.06 102 ILE A O 1
ATOM 829 N N . PRO A 1 103 ? -4.373 -3.541 18.866 1.00 61.84 103 PRO A N 1
ATOM 830 C CA . PRO A 1 103 ? -3.420 -2.481 19.217 1.00 61.84 103 PRO A CA 1
ATOM 831 C C . PRO A 1 103 ? -4.008 -1.338 20.062 1.00 61.84 103 PRO A C 1
ATOM 833 O O . PRO A 1 103 ? -3.257 -0.588 20.676 1.00 61.84 103 PRO A O 1
ATOM 836 N N . PHE A 1 104 ? -5.335 -1.158 20.067 1.00 55.44 104 PHE A N 1
ATOM 837 C CA . PHE A 1 104 ? -6.014 -0.018 20.700 1.00 55.44 104 PHE A CA 1
ATOM 838 C C . PHE A 1 104 ? -6.210 -0.169 22.214 1.00 55.44 104 PHE A C 1
ATOM 840 O O . PHE A 1 104 ? -6.513 0.813 22.891 1.00 55.44 104 PHE A O 1
ATOM 847 N N . PHE A 1 105 ? -6.086 -1.390 22.750 1.00 57.16 105 PHE A N 1
ATOM 848 C CA . PHE A 1 105 ? -6.130 -1.619 24.199 1.00 57.16 105 PHE A CA 1
ATOM 849 C C . PHE A 1 105 ? -4.849 -1.158 24.907 1.00 57.16 105 PHE A C 1
ATOM 851 O O . PHE A 1 105 ? -4.898 -0.866 26.103 1.00 57.16 105 PHE A O 1
ATOM 858 N N . ASP A 1 106 ? -3.743 -1.016 24.174 1.00 58.66 106 ASP A N 1
ATOM 859 C CA . ASP A 1 106 ? -2.595 -0.237 24.626 1.00 58.66 106 ASP A CA 1
ATOM 860 C C . ASP A 1 106 ? -2.898 1.255 24.445 1.00 58.66 106 ASP A C 1
ATOM 862 O O . ASP A 1 106 ? -3.586 1.656 23.507 1.00 58.66 106 ASP A O 1
ATOM 866 N N . ALA A 1 107 ? -2.409 2.105 25.352 1.00 56.72 107 ALA A N 1
ATOM 867 C CA . ALA A 1 107 ? -2.656 3.542 25.285 1.00 56.72 107 ALA A CA 1
ATOM 868 C C . ALA A 1 107 ? -2.173 4.109 23.937 1.00 56.72 107 ALA A C 1
ATOM 870 O O . ALA A 1 107 ? -0.977 4.348 23.744 1.00 56.72 107 ALA A O 1
ATOM 871 N N . PHE A 1 108 ? -3.111 4.341 23.012 1.00 59.50 108 PHE A N 1
ATOM 872 C CA . PHE A 1 108 ? -2.842 4.902 21.692 1.00 59.50 108 PHE A CA 1
ATOM 873 C C . PHE A 1 108 ? -2.474 6.382 21.833 1.00 59.50 108 PHE A C 1
ATOM 875 O O . PHE A 1 108 ? -3.285 7.296 21.676 1.00 59.50 108 PHE A O 1
ATOM 882 N N . THR A 1 109 ? -1.224 6.618 22.217 1.00 63.47 109 THR A N 1
ATOM 883 C CA . THR A 1 109 ? -0.657 7.951 22.370 1.00 63.47 109 THR A CA 1
ATOM 884 C C . THR A 1 109 ? -0.190 8.430 21.007 1.00 63.47 109 THR A C 1
ATOM 886 O O . THR A 1 109 ? 0.914 8.126 20.566 1.00 63.47 109 THR A O 1
ATOM 889 N N . LEU A 1 110 ? -1.052 9.184 20.323 1.00 64.81 110 LEU A N 1
ATOM 890 C CA . LEU A 1 110 ? -0.677 9.918 19.118 1.00 64.81 110 LEU A CA 1
ATOM 891 C C . LEU A 1 110 ? 0.407 10.942 19.477 1.00 64.81 110 LEU A C 1
ATOM 893 O O . LEU A 1 110 ? 0.138 11.996 20.047 1.00 64.81 110 LEU A O 1
ATOM 897 N N . GLY A 1 111 ? 1.647 10.597 19.162 1.00 74.75 111 GLY A N 1
ATOM 898 C CA . GLY A 1 111 ? 2.822 11.434 19.377 1.00 74.75 111 GLY A CA 1
ATOM 899 C C . GLY A 1 111 ? 4.000 10.976 18.526 1.00 74.75 111 GLY A C 1
ATOM 900 O O . GLY A 1 111 ? 3.958 9.899 17.930 1.00 74.75 111 GLY A O 1
ATOM 901 N N . GLU A 1 112 ? 5.070 11.769 18.497 1.00 79.12 112 GLU A N 1
ATOM 902 C CA . GLU A 1 112 ? 6.260 11.516 17.663 1.00 79.12 112 GLU A CA 1
ATOM 903 C C . GLU A 1 112 ? 6.815 10.091 17.813 1.00 79.12 112 GLU A C 1
ATOM 905 O O . GLU A 1 112 ? 7.176 9.462 16.825 1.00 79.12 112 GLU A O 1
ATOM 910 N N . LYS A 1 113 ? 6.799 9.522 19.027 1.00 79.94 113 LYS A N 1
ATOM 911 C CA . LYS A 1 113 ? 7.245 8.137 19.260 1.00 79.94 113 LYS A CA 1
ATOM 912 C C . LYS A 1 113 ? 6.373 7.102 18.548 1.00 79.94 113 LYS A C 1
ATOM 914 O O . LYS A 1 113 ? 6.901 6.199 17.909 1.00 79.94 113 LYS A O 1
ATOM 919 N N . SER A 1 114 ? 5.048 7.240 18.643 1.00 78.19 114 SER A N 1
ATOM 920 C CA . SER A 1 114 ? 4.113 6.354 17.939 1.00 78.19 114 SER A CA 1
ATOM 921 C C . SER A 1 114 ? 4.262 6.499 16.426 1.00 78.19 114 SER A C 1
ATOM 923 O O . SER A 1 114 ? 4.289 5.503 15.714 1.00 78.19 114 SER A O 1
ATOM 925 N N . ARG A 1 115 ? 4.432 7.731 15.929 1.00 81.06 115 ARG A N 1
ATOM 926 C CA . ARG A 1 115 ? 4.644 8.005 14.508 1.00 81.06 115 ARG A CA 1
ATOM 927 C C . ARG A 1 115 ? 5.922 7.336 14.012 1.00 81.06 115 ARG A C 1
ATOM 929 O O . ARG A 1 115 ? 5.857 6.591 13.044 1.00 81.06 115 ARG A O 1
ATOM 936 N N . ALA A 1 116 ? 7.040 7.544 14.704 1.00 85.81 116 ALA A N 1
ATOM 937 C CA . ALA A 1 116 ? 8.321 6.943 14.353 1.00 85.81 116 ALA A CA 1
ATOM 938 C C . ALA A 1 116 ? 8.247 5.408 14.330 1.00 85.81 116 ALA A C 1
ATOM 940 O O . ALA A 1 116 ? 8.722 4.794 13.383 1.00 85.81 116 ALA A O 1
ATOM 941 N N . SER A 1 117 ? 7.586 4.789 15.314 1.00 84.44 117 SER A N 1
ATOM 942 C CA . SER A 1 117 ? 7.411 3.330 15.355 1.00 84.44 117 SER A CA 1
ATOM 943 C C . SER A 1 117 ? 6.552 2.796 14.198 1.00 84.44 117 SER A C 1
ATOM 945 O O . SER A 1 117 ? 6.886 1.769 13.602 1.00 84.44 117 SER A O 1
ATOM 947 N N . HIS A 1 118 ? 5.476 3.497 13.823 1.00 82.44 118 HIS A N 1
ATOM 948 C CA . HIS A 1 118 ? 4.681 3.128 12.647 1.00 82.44 118 HIS A CA 1
ATOM 949 C C . HIS A 1 118 ? 5.472 3.309 11.345 1.00 82.44 118 HIS A C 1
ATOM 951 O O . HIS A 1 118 ? 5.452 2.423 10.494 1.00 82.44 118 HIS A O 1
ATOM 957 N N . GLU A 1 119 ? 6.185 4.428 11.187 1.00 89.38 119 GLU A N 1
ATOM 958 C CA . GLU A 1 119 ? 7.035 4.687 10.018 1.00 89.38 119 GLU A CA 1
ATOM 959 C C . GLU A 1 119 ? 8.144 3.638 9.884 1.00 89.38 119 GLU A C 1
ATOM 961 O O . GLU A 1 119 ? 8.384 3.147 8.783 1.00 89.38 119 GLU A O 1
ATOM 966 N N . GLU A 1 120 ? 8.762 3.227 10.990 1.00 90.94 120 GLU A N 1
ATOM 967 C CA 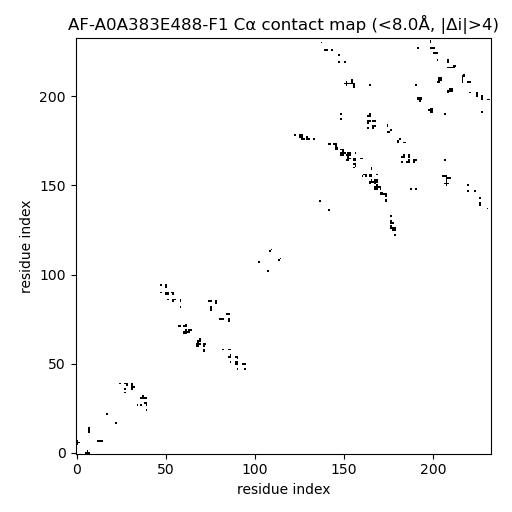. GLU A 1 120 ? 9.735 2.134 11.026 1.00 90.94 120 GLU A CA 1
ATOM 968 C C . GLU A 1 120 ? 9.098 0.800 10.618 1.00 90.94 120 GLU A C 1
ATOM 970 O O . GLU A 1 120 ? 9.643 0.083 9.782 1.00 90.94 120 GLU A O 1
ATOM 975 N N . THR A 1 121 ? 7.902 0.491 11.126 1.00 88.31 121 THR A N 1
ATOM 976 C CA . THR A 1 121 ? 7.172 -0.733 10.761 1.00 88.31 121 THR A CA 1
ATOM 977 C C . THR A 1 121 ? 6.861 -0.778 9.262 1.00 88.31 121 THR A C 1
ATOM 979 O O . THR A 1 121 ? 7.121 -1.788 8.605 1.00 88.31 121 THR A O 1
ATOM 982 N N . PHE A 1 122 ? 6.350 0.319 8.693 1.00 90.44 122 PHE A N 1
ATOM 983 C CA . PHE A 1 122 ? 6.096 0.412 7.253 1.00 90.44 122 PHE A CA 1
ATOM 984 C C . PHE A 1 122 ? 7.386 0.371 6.434 1.00 90.44 122 PHE A C 1
ATOM 986 O O . PHE A 1 122 ? 7.412 -0.275 5.389 1.00 90.44 122 PHE A O 1
ATOM 993 N N . THR A 1 123 ? 8.454 1.015 6.910 1.00 94.31 123 THR A N 1
ATOM 994 C CA . THR A 1 123 ? 9.774 0.975 6.267 1.00 94.31 123 THR A CA 1
ATOM 995 C C . THR A 1 123 ? 10.277 -0.460 6.188 1.00 94.31 123 THR A C 1
ATOM 997 O O . THR A 1 123 ? 10.563 -0.937 5.095 1.00 94.31 123 THR A O 1
ATOM 1000 N N . ASN A 1 124 ? 10.267 -1.186 7.306 1.00 94.06 124 ASN A N 1
ATOM 1001 C CA . ASN A 1 124 ? 10.700 -2.580 7.366 1.00 94.06 124 ASN A CA 1
ATOM 1002 C C . ASN A 1 124 ? 9.865 -3.486 6.450 1.00 94.06 124 ASN A C 1
ATOM 1004 O O . ASN A 1 124 ? 10.415 -4.349 5.766 1.00 94.06 124 ASN A O 1
ATOM 1008 N N . LEU A 1 125 ? 8.545 -3.277 6.391 1.00 94.06 125 LEU A N 1
ATOM 1009 C CA . LEU A 1 125 ? 7.667 -4.029 5.493 1.00 94.06 125 LEU A CA 1
ATOM 1010 C C . LEU A 1 125 ? 8.004 -3.766 4.019 1.00 94.06 125 LEU A C 1
ATOM 1012 O O . LEU A 1 125 ? 8.156 -4.711 3.246 1.00 94.06 125 LEU A O 1
ATOM 1016 N N . ILE A 1 126 ? 8.136 -2.494 3.631 1.00 94.38 126 ILE A N 1
ATOM 1017 C CA . ILE A 1 126 ? 8.465 -2.108 2.254 1.00 94.38 126 ILE A CA 1
ATOM 1018 C C . ILE A 1 126 ? 9.835 -2.663 1.869 1.00 94.38 126 ILE A C 1
ATOM 1020 O O . ILE A 1 126 ? 9.960 -3.302 0.829 1.00 94.38 126 ILE A O 1
ATOM 1024 N N . GLU A 1 127 ? 10.851 -2.468 2.706 1.00 96.88 127 GLU A N 1
ATOM 1025 C CA . GLU A 1 127 ? 12.201 -2.964 2.442 1.00 96.88 127 GLU A CA 1
ATOM 1026 C C . GLU A 1 127 ? 12.248 -4.493 2.388 1.00 96.88 127 GLU A C 1
ATOM 1028 O O . GLU A 1 127 ? 12.963 -5.042 1.552 1.00 96.88 127 GLU A O 1
ATOM 1033 N N . SER A 1 128 ? 11.450 -5.208 3.188 1.00 96.00 128 SER A N 1
ATOM 1034 C CA . SER A 1 128 ? 11.342 -6.669 3.078 1.00 96.00 128 SER A CA 1
ATOM 1035 C C . SER A 1 128 ? 10.799 -7.103 1.715 1.00 96.00 128 SER A C 1
ATOM 1037 O O . SER A 1 128 ? 11.353 -8.017 1.105 1.00 96.00 128 SER A O 1
ATOM 1039 N N . VAL A 1 129 ? 9.755 -6.435 1.211 1.00 95.44 129 VAL A N 1
ATOM 1040 C CA . VAL A 1 129 ? 9.194 -6.725 -0.121 1.00 95.44 129 VAL A CA 1
ATOM 1041 C C . VAL A 1 129 ? 10.200 -6.371 -1.218 1.00 95.44 129 VAL A C 1
ATOM 1043 O O . VAL A 1 129 ? 10.411 -7.153 -2.140 1.00 95.44 129 VAL A O 1
ATOM 1046 N N . LEU A 1 130 ? 10.880 -5.226 -1.113 1.00 95.50 130 LEU A N 1
ATOM 1047 C CA . LEU A 1 130 ? 11.915 -4.837 -2.076 1.00 95.50 130 LEU A CA 1
ATOM 1048 C C . LEU A 1 130 ? 13.090 -5.823 -2.091 1.00 95.50 130 LEU A C 1
ATOM 1050 O O . LEU A 1 130 ? 13.631 -6.117 -3.154 1.00 95.50 130 LEU A O 1
ATOM 1054 N N . ASN A 1 131 ? 13.474 -6.361 -0.932 1.00 95.81 131 ASN A N 1
ATOM 1055 C CA . ASN A 1 131 ? 14.498 -7.399 -0.839 1.00 95.81 131 ASN A CA 1
ATOM 1056 C C . ASN A 1 131 ? 14.067 -8.692 -1.536 1.00 95.81 131 ASN A C 1
ATOM 1058 O O . ASN A 1 131 ? 14.886 -9.326 -2.198 1.00 95.81 131 ASN A O 1
ATOM 1062 N N . GLU A 1 132 ? 12.801 -9.084 -1.405 1.00 95.31 132 GLU A N 1
ATOM 1063 C CA . GLU A 1 132 ? 12.257 -10.242 -2.113 1.00 95.31 132 GLU A CA 1
ATOM 1064 C C . GLU A 1 132 ? 12.291 -10.028 -3.630 1.00 95.31 132 GLU A C 1
ATOM 1066 O O . GLU A 1 132 ? 12.848 -10.856 -4.348 1.00 95.31 132 GLU A O 1
ATOM 1071 N N . ILE A 1 133 ? 11.809 -8.877 -4.109 1.00 92.00 133 ILE A N 1
ATOM 1072 C CA . ILE A 1 133 ? 11.846 -8.526 -5.536 1.00 92.00 133 ILE A CA 1
ATOM 1073 C C . ILE A 1 133 ? 13.289 -8.528 -6.052 1.00 92.00 133 ILE A C 1
ATOM 1075 O O . ILE A 1 133 ? 13.573 -9.153 -7.068 1.00 92.00 133 ILE A O 1
ATOM 1079 N N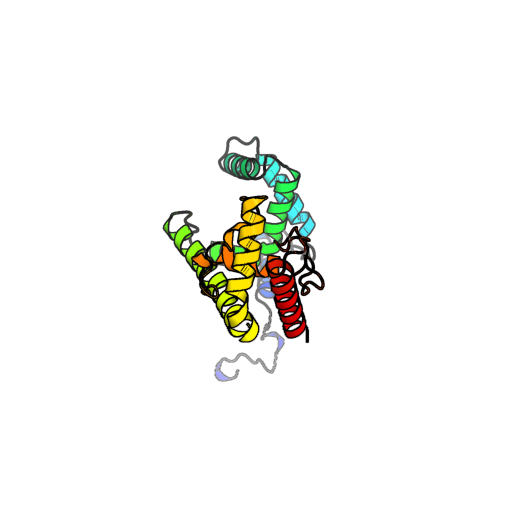 . SER A 1 134 ? 14.216 -7.889 -5.332 1.00 92.38 134 SER A N 1
ATOM 1080 C CA . SER A 1 134 ? 15.635 -7.824 -5.706 1.00 92.38 134 SER A CA 1
ATOM 1081 C C . SER A 1 134 ? 16.273 -9.210 -5.852 1.00 92.38 134 SER A C 1
ATOM 1083 O O . SER A 1 134 ? 17.051 -9.437 -6.776 1.00 92.38 134 SER A O 1
ATOM 1085 N N . ARG A 1 135 ? 15.897 -10.174 -5.000 1.00 91.69 135 ARG A N 1
ATOM 1086 C CA . ARG A 1 135 ? 16.364 -11.569 -5.100 1.00 91.69 135 ARG A CA 1
ATOM 1087 C C . ARG A 1 135 ? 15.759 -12.332 -6.276 1.00 91.69 135 ARG A C 1
ATOM 1089 O O . ARG A 1 135 ? 16.396 -13.255 -6.774 1.00 91.69 135 ARG A O 1
ATOM 1096 N N . LEU A 1 136 ? 14.540 -11.985 -6.679 1.00 91.25 136 LEU A N 1
ATOM 1097 C CA . LEU A 1 136 ? 13.850 -12.596 -7.816 1.00 91.25 136 LEU A CA 1
ATOM 1098 C C . LEU A 1 136 ? 14.263 -11.977 -9.159 1.00 91.25 136 LEU A C 1
ATOM 1100 O O . LEU A 1 136 ? 13.985 -12.564 -10.203 1.00 91.25 136 LEU A O 1
ATOM 1104 N N . CYS A 1 137 ? 14.917 -10.811 -9.159 1.00 89.69 137 CYS A N 1
ATOM 1105 C CA . CYS A 1 137 ? 15.360 -10.150 -10.381 1.00 89.69 137 CYS A CA 1
ATOM 1106 C C . CYS A 1 137 ? 16.453 -10.960 -11.109 1.00 89.69 137 CYS A C 1
ATOM 1108 O O . CYS A 1 137 ? 17.515 -11.211 -10.533 1.00 89.69 137 CYS A O 1
ATOM 1110 N N . PRO A 1 138 ? 16.251 -11.307 -12.396 1.00 90.69 138 PRO A N 1
ATOM 1111 C CA . PRO A 1 138 ? 17.267 -11.986 -13.197 1.00 90.69 138 PRO A CA 1
ATOM 1112 C C . PRO A 1 138 ? 18.529 -11.140 -13.399 1.00 90.69 138 PRO A C 1
ATOM 1114 O O . PRO A 1 138 ? 18.478 -9.905 -13.432 1.00 90.69 138 PRO A O 1
ATOM 1117 N N . ALA A 1 139 ? 19.670 -11.805 -13.592 1.00 89.19 139 ALA A N 1
ATOM 1118 C CA . ALA A 1 139 ? 20.956 -11.137 -13.790 1.00 89.19 139 ALA A CA 1
ATOM 1119 C C . ALA A 1 139 ? 20.963 -10.250 -15.048 1.00 89.19 139 ALA A C 1
ATOM 1121 O O . ALA A 1 139 ? 21.578 -9.182 -15.042 1.00 89.19 139 ALA A O 1
ATOM 1122 N N . GLU A 1 140 ? 20.238 -10.646 -16.100 1.00 88.50 140 GLU A N 1
ATOM 1123 C CA . GLU A 1 140 ? 20.077 -9.863 -17.327 1.00 88.50 140 GLU A CA 1
ATOM 1124 C C . GLU A 1 140 ? 19.393 -8.519 -17.051 1.00 88.50 140 GLU A C 1
ATOM 1126 O O . GLU A 1 140 ? 19.838 -7.478 -17.546 1.00 88.50 140 GLU A O 1
ATOM 1131 N N . LEU A 1 141 ? 18.348 -8.517 -16.213 1.00 89.31 141 LEU A N 1
ATOM 1132 C CA . LEU A 1 141 ? 17.660 -7.294 -15.807 1.00 89.31 141 LEU A CA 1
ATOM 1133 C C . LEU A 1 141 ? 18.599 -6.387 -15.016 1.00 89.31 141 LEU A C 1
ATOM 1135 O O . LEU A 1 141 ? 18.719 -5.209 -15.341 1.00 89.31 141 LEU A O 1
ATOM 1139 N N . ILE A 1 142 ? 19.312 -6.934 -14.033 1.00 90.50 142 ILE A N 1
ATOM 1140 C CA . ILE A 1 142 ? 20.247 -6.166 -13.200 1.00 90.50 142 ILE A CA 1
ATOM 1141 C C . ILE A 1 142 ? 21.349 -5.523 -14.058 1.00 90.50 142 ILE A C 1
ATOM 1143 O O . ILE A 1 142 ? 21.687 -4.354 -13.860 1.00 90.50 142 ILE A O 1
ATOM 1147 N N . ALA A 1 143 ? 21.876 -6.253 -15.044 1.00 89.94 143 ALA A N 1
ATOM 1148 C CA . ALA A 1 143 ? 22.954 -5.784 -15.909 1.00 89.94 143 ALA A CA 1
ATOM 1149 C C . ALA A 1 143 ? 22.509 -4.717 -16.925 1.00 89.94 143 ALA A C 1
ATOM 1151 O O . ALA A 1 143 ? 23.268 -3.792 -17.228 1.00 89.94 143 ALA A O 1
ATOM 1152 N N . HIS A 1 144 ? 21.300 -4.834 -17.482 1.00 88.50 144 HIS A N 1
ATOM 1153 C CA . HIS A 1 144 ? 20.843 -3.966 -18.571 1.00 88.50 144 HIS A CA 1
ATOM 1154 C C . HIS A 1 144 ? 19.951 -2.807 -18.124 1.00 88.50 144 HIS A C 1
ATOM 1156 O O . HIS A 1 144 ? 19.888 -1.793 -18.828 1.00 88.50 144 HIS A O 1
ATOM 1162 N N . PHE A 1 145 ? 19.298 -2.918 -16.965 1.00 88.12 145 PHE A N 1
ATOM 1163 C CA . PHE A 1 145 ? 18.351 -1.918 -16.479 1.00 88.12 145 PHE A CA 1
ATOM 1164 C C . PHE A 1 145 ? 18.947 -0.508 -16.363 1.00 88.12 145 PHE A C 1
ATOM 1166 O O . PHE A 1 145 ? 18.333 0.395 -16.928 1.00 88.12 145 PHE A O 1
ATOM 1173 N N . PRO A 1 146 ? 20.127 -0.267 -15.748 1.00 89.81 146 PRO A N 1
ATOM 1174 C CA . PRO A 1 146 ? 20.599 1.100 -15.508 1.00 89.81 146 PRO A CA 1
ATOM 1175 C C . PRO A 1 146 ? 20.733 1.928 -16.789 1.00 89.81 146 PRO A C 1
ATOM 1177 O O . PRO A 1 146 ? 20.249 3.052 -16.861 1.00 89.81 146 PRO A O 1
ATOM 1180 N N . GLY A 1 147 ? 21.304 1.344 -17.849 1.00 89.38 147 GLY A N 1
ATOM 1181 C CA . GLY A 1 147 ? 21.477 2.041 -19.126 1.00 89.38 147 GLY A CA 1
ATOM 1182 C C . GLY A 1 147 ? 20.163 2.299 -19.872 1.00 89.38 147 GLY A C 1
ATOM 1183 O O . GLY A 1 147 ? 20.036 3.309 -20.563 1.00 89.38 147 GLY A O 1
ATOM 1184 N N . LEU A 1 148 ? 19.186 1.397 -19.745 1.00 90.00 148 LEU A N 1
ATOM 1185 C CA . LEU A 1 148 ? 17.871 1.536 -20.377 1.00 90.00 148 LEU A CA 1
ATOM 1186 C C . LEU A 1 148 ? 16.977 2.520 -19.611 1.00 90.00 148 LEU A C 1
ATOM 1188 O O . LEU A 1 148 ? 16.321 3.356 -20.229 1.00 90.00 148 LEU A O 1
ATOM 1192 N N . ALA A 1 149 ? 17.002 2.450 -18.281 1.00 90.75 149 ALA A N 1
ATOM 1193 C CA . ALA A 1 149 ? 16.308 3.355 -17.376 1.00 90.75 149 ALA A CA 1
ATOM 1194 C C . ALA A 1 149 ? 16.831 4.789 -17.511 1.00 90.75 149 ALA A C 1
ATOM 1196 O O . ALA A 1 149 ? 16.029 5.707 -17.636 1.00 90.75 149 ALA A O 1
ATOM 1197 N N . GLU A 1 150 ? 18.151 4.971 -17.595 1.00 91.69 150 GLU A N 1
ATOM 1198 C CA . GLU A 1 150 ? 18.779 6.276 -17.818 1.00 91.69 150 GLU A CA 1
ATOM 1199 C C . GLU A 1 150 ? 18.328 6.913 -19.138 1.00 91.69 150 GLU A C 1
ATOM 1201 O O . GLU A 1 150 ? 17.997 8.097 -19.197 1.00 91.69 150 GLU A O 1
ATOM 1206 N N . TYR A 1 151 ? 18.292 6.122 -20.213 1.00 90.62 151 TYR A N 1
ATOM 1207 C CA . TYR A 1 151 ? 17.847 6.594 -21.523 1.00 90.62 151 TYR A CA 1
ATOM 1208 C C . TYR A 1 151 ? 16.364 6.977 -21.518 1.00 90.62 151 TYR A C 1
ATOM 1210 O O . TYR A 1 151 ? 16.007 8.067 -21.966 1.00 90.62 151 TYR A O 1
ATOM 1218 N N . ALA A 1 152 ? 15.509 6.107 -20.974 1.00 90.25 152 ALA A N 1
ATOM 1219 C CA . ALA A 1 152 ? 14.081 6.371 -20.862 1.00 90.25 152 ALA A CA 1
ATOM 1220 C C . ALA A 1 152 ? 13.796 7.589 -19.969 1.00 90.25 152 ALA A C 1
ATOM 1222 O O . ALA A 1 152 ?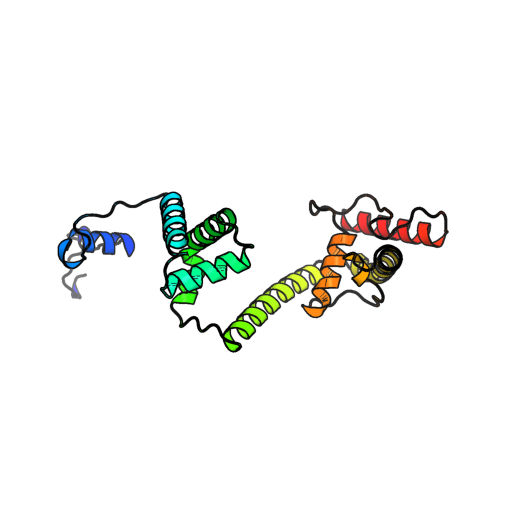 13.018 8.466 -20.344 1.00 90.25 152 ALA A O 1
ATOM 1223 N N . GLY A 1 153 ? 14.467 7.670 -18.818 1.00 90.94 153 GLY A N 1
ATOM 1224 C CA . GLY A 1 153 ? 14.350 8.761 -17.858 1.00 90.94 153 GLY A CA 1
ATOM 1225 C C . GLY A 1 153 ? 14.760 10.102 -18.452 1.00 90.94 153 GLY A C 1
ATOM 1226 O O . GLY A 1 153 ? 14.012 11.064 -18.311 1.00 90.94 153 GLY A O 1
ATOM 1227 N N . LYS A 1 154 ? 15.884 10.166 -19.180 1.00 90.88 154 LYS A N 1
ATOM 1228 C CA . LYS A 1 154 ? 16.341 11.393 -19.857 1.00 90.88 154 LYS A CA 1
ATOM 1229 C C . LYS A 1 154 ? 15.332 11.906 -20.875 1.00 90.88 154 LYS A C 1
ATOM 1231 O O . LYS A 1 154 ? 14.926 13.060 -20.793 1.00 90.88 154 LYS A O 1
ATOM 1236 N N . ASN A 1 155 ? 14.871 11.035 -21.771 1.00 89.81 155 ASN A N 1
ATOM 1237 C CA . ASN A 1 155 ? 13.906 11.421 -22.802 1.00 89.81 155 ASN A CA 1
ATOM 1238 C C . ASN A 1 155 ? 12.579 11.892 -22.190 1.00 89.81 155 ASN A C 1
ATOM 1240 O O . ASN A 1 155 ? 11.954 12.819 -22.692 1.00 89.81 155 ASN A O 1
ATOM 1244 N N . ILE A 1 156 ? 12.144 11.266 -21.092 1.00 88.81 156 ILE A N 1
ATOM 1245 C CA . ILE A 1 156 ? 10.940 11.693 -20.379 1.00 88.81 156 ILE A CA 1
ATOM 1246 C C . ILE A 1 156 ? 11.161 13.005 -19.633 1.00 88.81 156 ILE A C 1
ATOM 1248 O O . ILE A 1 156 ? 10.285 13.858 -19.679 1.00 88.81 156 ILE A O 1
ATOM 1252 N N . ALA A 1 157 ? 12.299 13.191 -18.967 1.00 89.19 157 ALA A N 1
ATOM 1253 C CA . ALA A 1 157 ? 12.594 14.414 -18.229 1.00 89.19 157 ALA A CA 1
ATOM 1254 C C . ALA A 1 157 ? 12.677 15.642 -19.152 1.00 89.19 157 ALA A C 1
ATOM 1256 O O . ALA A 1 157 ? 12.262 16.725 -18.751 1.00 89.19 157 ALA A O 1
ATOM 1257 N N . GLU A 1 158 ? 13.152 15.471 -20.391 1.00 84.94 158 GLU A N 1
ATOM 1258 C CA . GLU A 1 158 ? 13.167 16.529 -21.410 1.00 84.94 158 GLU A CA 1
ATOM 1259 C C . GLU A 1 158 ? 11.756 16.962 -21.849 1.00 84.94 158 GLU A C 1
ATOM 1261 O O . GLU A 1 158 ? 11.540 18.138 -22.141 1.00 84.94 158 GLU A O 1
ATOM 1266 N N . GLU A 1 159 ? 10.781 16.047 -21.869 1.00 83.25 159 GLU A N 1
ATOM 1267 C CA . GLU A 1 159 ? 9.404 16.345 -22.301 1.00 83.25 159 GLU A CA 1
ATOM 1268 C C . GLU A 1 159 ? 8.455 16.681 -21.147 1.00 83.25 159 GLU A C 1
ATOM 1270 O O . GLU A 1 159 ? 7.579 17.536 -21.279 1.00 83.25 159 GLU A O 1
ATOM 1275 N N . ASN A 1 160 ? 8.597 15.984 -20.022 1.00 84.12 160 ASN A N 1
ATOM 1276 C CA . ASN A 1 160 ? 7.769 16.119 -18.833 1.00 84.12 160 ASN A CA 1
ATOM 1277 C C . ASN A 1 160 ? 8.567 15.770 -17.556 1.00 84.12 160 ASN A C 1
ATOM 1279 O O . ASN A 1 160 ? 8.538 14.622 -17.095 1.00 84.12 160 ASN A O 1
ATOM 1283 N N . PRO A 1 161 ? 9.204 16.770 -16.921 1.00 82.06 161 PRO A N 1
ATOM 1284 C CA . PRO A 1 161 ? 9.976 16.592 -15.689 1.00 82.06 161 PRO A CA 1
ATOM 1285 C C . PRO A 1 161 ? 9.189 16.009 -14.505 1.00 82.06 161 PRO A C 1
ATOM 1287 O O . PRO A 1 161 ? 9.784 15.427 -13.604 1.00 82.06 161 PRO A O 1
ATOM 1290 N N . ASN A 1 162 ? 7.859 16.150 -14.492 1.00 81.38 162 ASN A N 1
ATOM 1291 C CA . ASN A 1 162 ? 7.007 15.676 -13.396 1.00 81.38 162 ASN A CA 1
ATOM 1292 C C . ASN A 1 162 ? 6.534 14.225 -13.584 1.00 81.38 162 ASN A C 1
ATOM 1294 O O . ASN A 1 162 ? 5.773 13.709 -12.764 1.00 81.38 162 ASN A O 1
ATOM 1298 N N . HIS A 1 163 ? 6.924 13.566 -14.676 1.00 83.25 163 HIS A N 1
ATOM 1299 C CA . HIS A 1 163 ? 6.519 12.193 -14.942 1.00 83.25 163 HIS A CA 1
ATOM 1300 C C . HIS A 1 163 ? 7.224 11.208 -13.985 1.00 83.25 163 HIS A C 1
ATOM 1302 O O . HIS A 1 163 ? 8.416 11.376 -13.727 1.00 83.25 163 HIS A O 1
ATOM 1308 N N . PRO A 1 164 ? 6.566 10.126 -13.518 1.00 80.19 164 PRO A N 1
ATOM 1309 C CA . PRO A 1 164 ? 7.177 9.150 -12.604 1.00 80.19 164 PRO A CA 1
ATOM 1310 C C . PRO A 1 164 ? 8.502 8.551 -13.095 1.00 80.19 164 PRO A C 1
ATOM 1312 O O . PRO A 1 164 ? 9.389 8.273 -12.296 1.00 80.19 164 PRO A O 1
ATOM 1315 N N . LEU A 1 165 ? 8.669 8.395 -14.410 1.00 86.50 165 LEU A N 1
ATOM 1316 C CA . LEU A 1 165 ? 9.907 7.881 -15.016 1.00 86.50 165 LEU A CA 1
ATOM 1317 C C . LEU A 1 165 ? 11.067 8.891 -15.031 1.00 86.50 165 LEU A C 1
ATOM 1319 O O . LEU A 1 165 ? 12.206 8.482 -15.230 1.00 86.50 165 LEU A O 1
ATOM 1323 N N . ALA A 1 166 ? 10.818 10.183 -14.796 1.00 86.94 166 ALA A N 1
ATOM 1324 C CA . ALA A 1 166 ? 11.878 11.192 -14.757 1.00 86.94 166 ALA A CA 1
ATOM 1325 C C . ALA A 1 166 ? 12.872 10.942 -13.606 1.00 86.94 166 ALA A C 1
ATOM 1327 O O . ALA A 1 166 ? 14.032 11.319 -13.709 1.00 86.94 166 ALA A O 1
ATOM 1328 N N . CYS A 1 167 ? 12.465 10.237 -12.541 1.00 87.62 167 CYS A N 1
ATOM 1329 C CA . CYS A 1 167 ? 13.370 9.868 -11.447 1.00 87.62 167 CYS A CA 1
ATOM 1330 C C . CYS A 1 167 ? 14.444 8.834 -11.835 1.00 87.62 167 CYS A C 1
ATOM 1332 O O . CYS A 1 167 ? 15.352 8.587 -11.046 1.00 87.62 167 CYS A O 1
ATOM 1334 N N . LEU A 1 168 ? 14.354 8.236 -13.030 1.00 88.44 168 LEU A N 1
ATOM 1335 C CA . LEU A 1 168 ? 15.331 7.270 -13.536 1.00 88.44 168 LEU A CA 1
ATOM 1336 C C . LEU A 1 168 ? 16.581 7.931 -14.144 1.00 88.44 168 LEU A C 1
ATOM 1338 O O . LEU A 1 168 ? 17.500 7.224 -14.550 1.00 88.44 168 LEU A O 1
ATOM 1342 N N . THR A 1 169 ? 16.635 9.266 -14.210 1.00 87.44 169 THR A N 1
ATOM 1343 C CA . THR A 1 169 ? 17.822 10.002 -14.669 1.00 87.44 169 THR A CA 1
ATOM 1344 C C . THR A 1 169 ? 18.975 9.930 -13.667 1.00 87.44 169 THR A C 1
ATOM 1346 O O . THR A 1 169 ? 18.768 10.051 -12.461 1.00 87.44 169 THR A O 1
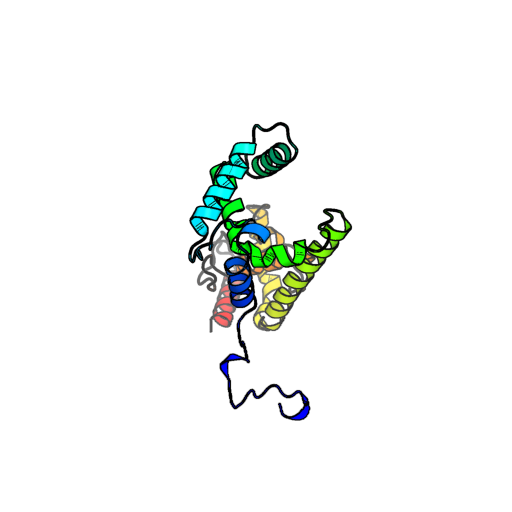ATOM 1349 N N . GLY A 1 170 ? 20.205 9.850 -14.163 1.00 83.19 170 GLY A N 1
ATOM 1350 C CA . GLY A 1 170 ? 21.430 9.702 -13.388 1.00 83.19 170 GLY A CA 1
ATOM 1351 C C . GLY A 1 170 ? 21.648 8.303 -12.809 1.00 83.19 170 GLY A C 1
ATOM 1352 O O . GLY A 1 170 ? 22.506 8.155 -11.938 1.00 83.19 170 GLY A O 1
ATOM 1353 N N . LEU A 1 171 ? 20.897 7.284 -13.244 1.00 85.50 171 LEU A N 1
ATOM 1354 C CA . LEU A 1 171 ? 20.973 5.959 -12.631 1.00 85.50 171 LEU A CA 1
ATOM 1355 C C . LEU A 1 171 ? 22.251 5.217 -13.059 1.00 85.50 171 LEU A C 1
ATOM 1357 O O . LEU A 1 171 ? 22.424 4.843 -14.219 1.00 85.50 171 LEU A O 1
ATOM 1361 N N . SER A 1 172 ? 23.151 4.981 -12.104 1.00 77.94 172 SER A N 1
ATOM 1362 C CA . SER A 1 172 ? 24.450 4.329 -12.333 1.00 77.94 172 SER A CA 1
ATOM 1363 C C . SER A 1 172 ? 24.471 2.831 -12.008 1.00 77.94 172 SER A C 1
ATOM 1365 O O . SER A 1 172 ? 25.409 2.139 -12.399 1.00 77.94 172 SER A O 1
ATOM 1367 N N . GLY A 1 173 ? 23.447 2.316 -11.322 1.00 86.56 173 GLY A N 1
ATOM 1368 C CA . GLY A 1 173 ? 23.363 0.925 -10.880 1.00 86.56 173 GLY A CA 1
ATOM 1369 C C . GLY A 1 173 ? 21.926 0.476 -10.627 1.00 86.56 173 GLY A C 1
ATOM 1370 O O . GLY A 1 173 ? 20.987 1.266 -10.721 1.00 86.56 173 GLY A O 1
ATOM 1371 N N . PHE A 1 174 ? 21.748 -0.812 -10.342 1.00 89.38 174 PHE A N 1
ATOM 1372 C CA . PHE A 1 174 ? 20.443 -1.352 -9.966 1.00 89.38 174 PHE A CA 1
ATOM 1373 C C . PHE A 1 174 ? 20.027 -0.804 -8.586 1.00 89.38 174 PHE A C 1
ATOM 1375 O O . PHE A 1 174 ? 20.899 -0.655 -7.728 1.00 89.38 174 PHE A O 1
ATOM 1382 N N . PRO A 1 175 ? 18.747 -0.453 -8.357 1.00 91.56 175 PRO A N 1
ATOM 1383 C CA . PRO A 1 175 ? 18.340 0.196 -7.116 1.00 91.56 175 PRO A CA 1
ATOM 1384 C C . PRO A 1 175 ? 18.520 -0.716 -5.898 1.00 91.56 175 PRO A C 1
ATOM 1386 O O . PRO A 1 175 ? 18.078 -1.865 -5.893 1.00 91.56 175 PRO A O 1
ATOM 1389 N N . ASP A 1 176 ? 19.093 -0.166 -4.826 1.00 92.50 176 ASP A N 1
ATOM 1390 C CA . ASP A 1 176 ? 19.144 -0.853 -3.535 1.00 92.50 176 ASP A CA 1
ATOM 1391 C C . ASP A 1 176 ? 17.720 -1.118 -3.008 1.00 92.50 176 ASP A C 1
ATOM 1393 O O . ASP A 1 176 ? 16.832 -0.273 -3.194 1.00 92.50 176 ASP A O 1
ATOM 1397 N N . PRO A 1 177 ? 17.469 -2.241 -2.311 1.00 93.25 177 PRO A N 1
ATOM 1398 C CA . PRO A 1 177 ? 16.166 -2.566 -1.730 1.00 93.25 177 PRO A CA 1
ATOM 1399 C C . PRO A 1 177 ? 15.905 -1.760 -0.442 1.00 93.25 177 PRO A C 1
ATOM 1401 O O . PRO A 1 177 ? 15.702 -2.321 0.630 1.00 93.25 177 PRO A O 1
ATOM 1404 N N . SER A 1 178 ? 15.939 -0.429 -0.548 1.00 94.19 178 SER A N 1
ATOM 1405 C CA . SER A 1 178 ? 15.706 0.508 0.554 1.00 94.19 178 SER A CA 1
ATOM 1406 C C . SER A 1 178 ? 14.554 1.460 0.255 1.00 94.19 178 SER A C 1
ATOM 1408 O O . SER A 1 178 ? 14.269 1.777 -0.906 1.00 94.19 178 SER A O 1
ATOM 1410 N N . ILE A 1 179 ? 13.936 1.999 1.306 1.00 93.06 179 ILE A N 1
ATOM 1411 C CA . ILE A 1 179 ? 12.838 2.966 1.182 1.00 93.06 179 ILE A CA 1
ATOM 1412 C C . ILE A 1 179 ? 13.254 4.231 0.416 1.00 93.06 179 ILE A C 1
ATOM 1414 O O . ILE A 1 179 ? 12.448 4.825 -0.299 1.00 93.06 179 ILE A O 1
ATOM 1418 N N . LYS A 1 180 ? 14.535 4.618 0.497 1.00 92.12 180 LYS A N 1
ATOM 1419 C CA . LYS A 1 180 ? 15.093 5.777 -0.220 1.00 92.12 180 LYS A CA 1
ATOM 1420 C C . LYS A 1 180 ? 15.067 5.584 -1.736 1.00 92.12 180 LYS A C 1
ATOM 1422 O O . LYS A 1 180 ? 14.867 6.547 -2.470 1.00 92.12 180 LYS A O 1
ATOM 1427 N N . SER A 1 181 ? 15.218 4.343 -2.190 1.00 92.50 181 SER A N 1
ATOM 1428 C CA . SER A 1 181 ? 15.183 3.969 -3.606 1.00 92.50 181 SER A CA 1
ATOM 1429 C C . SER A 1 181 ? 13.773 3.626 -4.096 1.00 92.50 181 SER A C 1
ATOM 1431 O O . SER A 1 181 ? 13.604 3.296 -5.269 1.00 92.50 181 SER A O 1
ATOM 1433 N N . LEU A 1 182 ? 12.741 3.710 -3.243 1.00 91.81 182 LEU A N 1
ATOM 1434 C CA . LEU A 1 182 ? 11.361 3.368 -3.607 1.00 91.81 182 LEU A CA 1
ATOM 1435 C C . LEU A 1 182 ? 10.849 4.102 -4.865 1.00 91.81 182 LEU A C 1
ATOM 1437 O O . LEU A 1 182 ? 10.178 3.457 -5.673 1.00 91.81 182 LEU A O 1
ATOM 1441 N N . PRO A 1 183 ? 11.147 5.400 -5.096 1.00 91.62 183 PRO A N 1
ATOM 1442 C CA . PRO A 1 183 ? 10.764 6.059 -6.345 1.00 91.62 183 PRO A CA 1
ATOM 1443 C C . PRO A 1 183 ? 11.342 5.367 -7.588 1.00 91.62 183 PRO A C 1
ATOM 1445 O O . PRO A 1 183 ? 10.623 5.175 -8.564 1.00 91.62 183 PRO A O 1
ATOM 1448 N N . ILE A 1 184 ? 12.598 4.911 -7.521 1.00 92.50 184 ILE A N 1
ATOM 1449 C CA . ILE A 1 184 ? 13.281 4.211 -8.619 1.00 92.50 184 ILE A CA 1
ATOM 1450 C C . ILE A 1 184 ? 12.642 2.837 -8.850 1.00 92.50 184 ILE A C 1
ATOM 1452 O O . ILE A 1 184 ? 12.384 2.474 -9.993 1.00 92.50 184 ILE A O 1
ATOM 1456 N N . TRP A 1 185 ? 12.305 2.102 -7.784 1.00 92.81 185 TRP A N 1
ATOM 1457 C CA . TRP A 1 185 ? 11.574 0.830 -7.879 1.00 92.81 185 TRP A CA 1
ATOM 1458 C C . TRP A 1 185 ? 10.191 0.987 -8.523 1.00 92.81 185 TRP A C 1
ATOM 1460 O O . TRP A 1 185 ? 9.797 0.174 -9.358 1.00 92.81 185 TRP A O 1
ATOM 1470 N N . LYS A 1 186 ? 9.465 2.062 -8.193 1.00 91.31 186 LYS A N 1
ATOM 1471 C CA . LYS A 1 186 ? 8.198 2.399 -8.861 1.00 91.31 186 LYS A CA 1
ATOM 1472 C C . LYS A 1 186 ? 8.411 2.755 -10.333 1.00 91.31 186 LYS A C 1
ATOM 1474 O O . LYS A 1 186 ? 7.634 2.318 -11.173 1.00 91.31 186 LYS A O 1
ATOM 1479 N N . GLY A 1 187 ? 9.471 3.499 -10.650 1.00 90.69 187 GLY A N 1
ATOM 1480 C CA . GLY A 1 187 ? 9.859 3.798 -12.028 1.00 90.69 187 GLY A CA 1
ATOM 1481 C C . GLY A 1 187 ? 10.219 2.541 -12.826 1.00 90.69 187 GLY A C 1
ATOM 1482 O O . GLY A 1 187 ? 9.809 2.416 -13.974 1.00 90.69 187 GLY A O 1
ATOM 1483 N N . LEU A 1 188 ? 10.914 1.579 -12.212 1.00 90.81 188 LEU A N 1
ATOM 1484 C CA . LEU A 1 188 ? 11.208 0.269 -12.801 1.00 90.81 188 LEU A CA 1
ATOM 1485 C C . LEU A 1 188 ? 9.916 -0.480 -13.142 1.00 90.81 188 LEU A C 1
ATOM 1487 O O . LEU A 1 188 ? 9.768 -0.952 -14.268 1.00 90.81 188 LEU A O 1
ATOM 1491 N N . ALA A 1 189 ? 8.973 -0.549 -12.199 1.00 91.12 189 ALA A N 1
ATOM 1492 C CA . ALA A 1 189 ? 7.680 -1.189 -12.424 1.00 91.12 189 ALA A CA 1
ATOM 1493 C C . ALA A 1 189 ? 6.896 -0.502 -13.554 1.00 91.12 189 ALA A C 1
ATOM 1495 O O . ALA A 1 189 ? 6.428 -1.177 -14.464 1.00 91.12 189 ALA A O 1
ATOM 1496 N N . GLU A 1 190 ? 6.827 0.832 -13.557 1.00 90.56 190 GLU A N 1
ATOM 1497 C CA . GLU A 1 190 ? 6.161 1.602 -14.617 1.00 90.56 190 GLU A CA 1
ATOM 1498 C C . GLU A 1 190 ? 6.827 1.393 -15.988 1.00 90.56 190 GLU A C 1
ATOM 1500 O O . GLU A 1 190 ? 6.152 1.325 -17.018 1.00 90.56 190 GLU A O 1
ATOM 1505 N N . LEU A 1 191 ? 8.155 1.262 -16.024 1.00 90.38 191 LEU A N 1
ATOM 1506 C CA . LEU A 1 191 ? 8.902 1.052 -17.259 1.00 90.38 191 LEU A CA 1
ATOM 1507 C C . LEU A 1 191 ? 8.670 -0.351 -17.840 1.00 90.38 191 LEU A C 1
ATOM 1509 O O . LEU A 1 191 ? 8.480 -0.479 -19.049 1.00 90.38 191 LEU A O 1
ATOM 1513 N N . LEU A 1 192 ? 8.676 -1.392 -17.001 1.00 90.19 192 LEU A N 1
ATOM 1514 C CA . LEU A 1 192 ? 8.604 -2.793 -17.437 1.00 90.19 192 LEU A CA 1
ATOM 1515 C C . LEU A 1 192 ? 7.173 -3.316 -17.605 1.00 90.19 192 LEU A C 1
ATOM 1517 O O . LEU A 1 192 ? 6.923 -4.123 -18.504 1.00 90.19 192 LEU A O 1
ATOM 1521 N N . LEU A 1 193 ? 6.243 -2.872 -16.758 1.00 90.81 193 LEU A N 1
ATOM 1522 C CA . LEU A 1 193 ? 4.906 -3.450 -16.633 1.00 90.81 193 LEU A CA 1
ATOM 1523 C C . LEU A 1 193 ? 3.824 -2.539 -17.215 1.00 90.81 193 LEU A C 1
ATOM 1525 O O . LEU A 1 193 ? 3.965 -1.320 -17.305 1.00 90.81 193 LEU A O 1
ATOM 1529 N N . THR A 1 194 ? 2.724 -3.150 -17.632 1.00 90.38 194 THR A N 1
ATOM 1530 C CA . THR A 1 194 ? 1.470 -2.472 -17.968 1.00 90.38 194 THR A CA 1
ATOM 1531 C C . THR A 1 194 ? 0.662 -2.170 -16.703 1.00 90.38 194 THR A C 1
ATOM 1533 O O . THR A 1 194 ? 0.977 -2.648 -15.616 1.00 90.38 194 THR A O 1
ATOM 1536 N N . THR A 1 195 ? -0.434 -1.420 -16.838 1.00 85.19 195 THR A N 1
ATOM 1537 C CA . THR A 1 195 ? -1.373 -1.160 -15.732 1.00 85.19 195 THR A CA 1
ATOM 1538 C C . THR A 1 195 ? -2.037 -2.426 -15.183 1.00 85.19 195 THR A C 1
ATOM 1540 O O . THR A 1 195 ? -2.547 -2.400 -14.069 1.00 85.19 195 THR A O 1
ATOM 1543 N N . GLU A 1 196 ? -2.041 -3.515 -15.955 1.00 87.06 196 GLU A N 1
ATOM 1544 C CA . GLU A 1 196 ? -2.586 -4.822 -15.562 1.00 87.06 196 GLU A CA 1
ATOM 1545 C C . GLU A 1 196 ? -1.541 -5.707 -14.857 1.00 87.06 196 GLU A C 1
ATOM 1547 O O . GLU A 1 196 ? -1.890 -6.750 -14.316 1.00 87.06 196 GLU A O 1
ATOM 1552 N N . GLY A 1 197 ? -0.273 -5.277 -14.805 1.00 86.06 197 GLY A N 1
ATOM 1553 C CA . GLY A 1 197 ? 0.822 -6.014 -14.165 1.00 86.06 197 GLY A CA 1
ATOM 1554 C C . GLY A 1 197 ? 1.602 -6.944 -15.098 1.00 86.06 197 GLY A C 1
ATOM 1555 O O . GLY A 1 197 ? 2.612 -7.499 -14.678 1.00 86.06 197 GLY A O 1
ATOM 1556 N N . ASP A 1 198 ? 1.199 -7.068 -16.365 1.00 89.25 198 ASP A N 1
ATOM 1557 C CA . ASP A 1 198 ? 1.926 -7.852 -17.370 1.00 89.25 198 ASP A CA 1
ATOM 1558 C C . ASP A 1 198 ? 3.125 -7.090 -17.947 1.00 89.25 198 ASP A C 1
ATOM 1560 O O . ASP A 1 198 ? 3.068 -5.865 -18.103 1.00 89.25 198 ASP A O 1
ATOM 1564 N N . PHE A 1 199 ? 4.175 -7.808 -18.363 1.00 89.88 199 PHE A N 1
ATOM 1565 C CA . PHE A 1 199 ? 5.288 -7.220 -19.114 1.00 89.88 199 PHE A CA 1
ATOM 1566 C C . PHE A 1 199 ? 4.807 -6.550 -20.408 1.00 89.88 199 PHE A C 1
ATOM 1568 O O . PHE A 1 199 ? 3.987 -7.082 -21.165 1.00 89.88 199 PHE A O 1
ATOM 1575 N N . ARG A 1 200 ? 5.341 -5.358 -20.692 1.00 89.31 200 ARG A N 1
ATOM 1576 C CA . ARG A 1 200 ? 5.000 -4.612 -21.909 1.00 89.31 200 ARG A CA 1
ATOM 1577 C C . ARG A 1 200 ? 5.458 -5.379 -23.154 1.00 89.31 200 ARG A C 1
ATOM 1579 O O . ARG A 1 200 ? 6.579 -5.854 -23.225 1.00 89.31 200 ARG A O 1
ATOM 1586 N N . LYS A 1 201 ? 4.610 -5.415 -24.185 1.00 83.50 201 LYS A N 1
ATOM 1587 C CA . LYS A 1 201 ? 4.938 -6.016 -25.498 1.00 83.50 201 LYS A CA 1
ATOM 1588 C C . LYS A 1 201 ? 5.518 -5.020 -26.503 1.00 83.50 201 LYS A C 1
ATOM 1590 O O . LYS A 1 201 ? 6.083 -5.408 -27.518 1.00 83.50 201 LYS A O 1
ATOM 1595 N N . ALA A 1 202 ? 5.337 -3.724 -26.259 1.00 81.50 202 ALA A N 1
ATOM 1596 C CA . ALA A 1 202 ? 5.792 -2.667 -27.150 1.00 81.50 202 ALA A CA 1
ATOM 1597 C C . ALA A 1 202 ? 6.233 -1.438 -26.358 1.00 81.50 202 ALA A C 1
ATOM 1599 O O . ALA A 1 202 ? 5.629 -1.092 -25.341 1.00 81.50 202 ALA A O 1
ATOM 1600 N N . VAL A 1 203 ? 7.244 -0.741 -26.881 1.00 85.50 203 VAL A N 1
ATOM 1601 C CA . VAL A 1 203 ? 7.691 0.547 -26.346 1.00 85.50 203 VAL A CA 1
ATOM 1602 C C . VAL A 1 203 ? 7.243 1.716 -27.201 1.00 85.50 203 VAL A C 1
ATOM 1604 O O . VAL A 1 203 ? 7.132 1.614 -28.427 1.00 85.50 203 VAL A O 1
ATOM 1607 N N . ASN A 1 204 ? 7.004 2.844 -26.543 1.00 86.56 204 ASN A N 1
ATOM 1608 C CA . ASN A 1 204 ? 6.552 4.071 -27.173 1.00 86.56 204 ASN A CA 1
ATOM 1609 C C . ASN A 1 204 ? 7.210 5.298 -26.527 1.00 86.56 204 ASN A C 1
ATOM 1611 O O . ASN A 1 204 ? 7.903 5.214 -25.511 1.00 86.56 204 ASN A O 1
ATOM 1615 N N . LYS A 1 205 ? 6.926 6.459 -27.113 1.00 85.44 205 LYS A N 1
ATOM 1616 C CA . LYS A 1 205 ? 7.443 7.746 -26.655 1.00 85.44 205 LYS A CA 1
ATOM 1617 C C . LYS A 1 205 ? 7.057 8.076 -25.205 1.00 85.44 205 LYS A C 1
ATOM 1619 O O . LYS A 1 205 ? 7.851 8.673 -24.493 1.00 85.44 205 LYS A O 1
ATOM 1624 N N . LYS A 1 206 ? 5.879 7.629 -24.745 1.00 84.56 206 LYS A N 1
ATOM 1625 C CA . LYS A 1 206 ? 5.363 7.897 -23.388 1.00 84.56 206 LYS A CA 1
ATOM 1626 C C . LYS A 1 206 ? 6.161 7.205 -22.283 1.00 84.56 206 LYS A C 1
ATOM 1628 O O . LYS A 1 206 ? 6.042 7.599 -21.133 1.00 84.56 206 LYS A O 1
ATOM 1633 N N . ILE A 1 207 ? 6.963 6.200 -22.627 1.00 85.62 207 ILE A N 1
ATOM 1634 C CA . ILE A 1 207 ? 7.868 5.521 -21.693 1.00 85.62 207 ILE A CA 1
ATOM 1635 C C . ILE A 1 207 ? 9.345 5.795 -22.013 1.00 85.62 207 ILE A C 1
ATOM 1637 O O . ILE A 1 207 ? 10.216 5.019 -21.640 1.00 85.62 207 ILE A O 1
ATOM 1641 N N . GLY A 1 208 ? 9.632 6.880 -22.739 1.00 85.06 208 GLY A N 1
ATOM 1642 C CA . GLY A 1 208 ? 10.997 7.345 -22.985 1.00 85.06 208 GLY A CA 1
ATOM 1643 C C . GLY A 1 208 ? 11.702 6.691 -24.170 1.00 85.06 208 GLY A C 1
ATOM 1644 O O . GLY A 1 208 ? 12.916 6.819 -24.294 1.00 85.06 208 GLY A O 1
ATOM 1645 N N . PHE A 1 209 ? 10.965 6.024 -25.065 1.00 86.94 209 PHE A N 1
ATOM 1646 C CA . PHE A 1 209 ? 11.503 5.478 -26.316 1.00 86.94 209 PHE A CA 1
ATOM 1647 C C . PHE A 1 209 ? 10.941 6.244 -27.524 1.00 86.94 209 PHE A C 1
ATOM 1649 O O . PHE A 1 209 ? 9.874 5.880 -28.039 1.00 86.94 209 PHE A O 1
ATOM 1656 N N . PRO A 1 210 ? 11.611 7.326 -27.967 1.00 83.88 210 PRO A N 1
ATOM 1657 C CA . PRO A 1 210 ? 11.169 8.120 -29.107 1.00 83.88 210 PRO A CA 1
ATOM 1658 C C . PRO A 1 210 ? 11.130 7.302 -30.407 1.00 83.88 210 PRO A C 1
ATOM 1660 O O . PRO A 1 210 ? 11.751 6.250 -30.552 1.00 83.88 210 PRO A O 1
ATOM 1663 N N . SER A 1 211 ? 10.333 7.778 -31.364 1.00 81.12 211 SER A N 1
ATOM 1664 C CA . SER A 1 211 ? 10.192 7.177 -32.695 1.00 81.12 211 SER A CA 1
ATOM 1665 C C . SER A 1 211 ? 11.194 7.735 -33.710 1.00 81.12 211 SER A C 1
ATOM 1667 O O . SER A 1 211 ? 10.958 7.644 -34.915 1.00 81.12 211 SER A O 1
ATOM 1669 N N . ASP A 1 212 ? 12.265 8.380 -33.251 1.00 79.69 212 ASP A N 1
ATOM 1670 C CA . ASP A 1 212 ? 13.285 8.931 -34.130 1.00 79.69 212 ASP A CA 1
ATOM 1671 C C . ASP A 1 212 ? 14.097 7.805 -34.788 1.00 79.69 212 ASP A C 1
ATOM 1673 O O . ASP A 1 212 ? 14.299 6.715 -34.254 1.00 79.69 212 ASP A O 1
ATOM 1677 N N . ASN A 1 213 ? 14.559 8.066 -36.009 1.00 75.69 213 ASN A N 1
ATOM 1678 C CA . ASN A 1 213 ? 15.303 7.091 -36.805 1.00 75.69 213 ASN A CA 1
ATOM 1679 C C . ASN A 1 213 ? 16.811 7.099 -36.509 1.00 75.69 213 ASN A C 1
ATOM 1681 O O . ASN A 1 213 ? 17.583 6.569 -37.311 1.00 75.69 213 ASN A O 1
ATOM 1685 N N . SER A 1 214 ? 17.238 7.689 -35.386 1.00 85.88 214 SER A N 1
ATOM 1686 C CA . SER A 1 214 ? 18.644 7.675 -34.996 1.00 85.88 214 SER A CA 1
ATOM 1687 C C . SER A 1 214 ? 19.105 6.245 -34.699 1.00 85.88 214 SER A C 1
ATOM 1689 O O . SER A 1 214 ? 18.358 5.397 -34.199 1.00 85.88 214 SER A O 1
ATOM 1691 N N . GLU A 1 215 ? 20.364 5.955 -35.023 1.00 84.38 215 GLU A N 1
ATOM 1692 C CA . GLU A 1 215 ? 20.962 4.646 -34.756 1.00 84.38 215 GLU A CA 1
ATOM 1693 C C . GLU A 1 215 ? 20.949 4.322 -33.252 1.00 84.38 215 GLU A C 1
ATOM 1695 O O . GLU A 1 215 ? 20.671 3.189 -32.853 1.00 84.38 215 GLU A O 1
ATOM 1700 N N . ALA A 1 216 ? 21.154 5.343 -32.414 1.00 83.44 216 ALA A N 1
ATOM 1701 C CA . ALA A 1 216 ? 21.102 5.233 -30.962 1.00 83.44 216 ALA A CA 1
ATOM 1702 C C . ALA A 1 216 ? 19.705 4.830 -30.458 1.00 83.44 216 ALA A C 1
ATOM 1704 O O . ALA A 1 216 ? 19.596 3.867 -29.696 1.00 83.44 216 ALA A O 1
ATOM 1705 N N . ALA A 1 217 ? 18.638 5.491 -30.921 1.00 84.38 217 ALA A N 1
ATOM 1706 C CA . ALA A 1 217 ? 17.273 5.173 -30.503 1.00 84.38 217 ALA A CA 1
ATOM 1707 C C . ALA A 1 217 ? 16.842 3.769 -30.937 1.00 84.38 217 ALA A C 1
ATOM 1709 O O . ALA A 1 217 ? 16.297 3.005 -30.136 1.00 84.38 217 ALA A O 1
ATOM 1710 N N . ARG A 1 218 ? 17.170 3.368 -32.173 1.00 85.88 218 ARG A N 1
ATOM 1711 C CA . ARG A 1 218 ? 16.910 2.001 -32.659 1.00 85.88 218 ARG A CA 1
ATOM 1712 C C . ARG A 1 218 ? 17.638 0.950 -31.826 1.00 85.88 218 ARG A C 1
ATOM 1714 O O . ARG A 1 218 ? 17.044 -0.075 -31.492 1.00 85.88 218 ARG A O 1
ATOM 1721 N N . LYS A 1 219 ? 18.898 1.205 -31.461 1.00 88.75 219 LYS A N 1
ATOM 1722 C CA . LYS A 1 219 ? 19.702 0.299 -30.630 1.00 88.75 219 LYS A CA 1
ATOM 1723 C C . LYS A 1 219 ? 19.124 0.150 -29.223 1.00 88.75 219 LYS A C 1
ATOM 1725 O O . LYS A 1 219 ? 19.010 -0.976 -28.747 1.00 88.75 219 LYS A O 1
ATOM 1730 N N . MET A 1 220 ? 18.741 1.249 -28.571 1.00 89.31 220 MET A N 1
ATOM 1731 C CA . MET A 1 220 ? 18.157 1.208 -27.222 1.00 89.31 220 MET A CA 1
ATOM 1732 C C . MET A 1 220 ? 16.782 0.538 -27.224 1.00 89.31 220 MET A C 1
ATOM 1734 O O . MET A 1 220 ? 16.520 -0.315 -26.379 1.00 89.31 220 MET A O 1
ATOM 1738 N N . LYS A 1 221 ? 15.941 0.840 -28.222 1.00 89.00 221 LYS A N 1
ATOM 1739 C CA . LYS A 1 221 ? 14.647 0.176 -28.418 1.00 89.00 221 LYS A CA 1
ATOM 1740 C C . LYS A 1 221 ? 14.799 -1.334 -28.591 1.00 89.00 221 LYS A C 1
ATOM 1742 O O . LYS A 1 221 ? 14.097 -2.089 -27.930 1.00 89.00 221 LYS A O 1
ATOM 1747 N N . LYS A 1 222 ? 15.726 -1.767 -29.452 1.00 89.25 222 LYS A N 1
ATOM 1748 C CA . LYS A 1 222 ? 16.002 -3.190 -29.687 1.00 89.25 222 LYS A CA 1
ATOM 1749 C C . LYS A 1 222 ? 16.445 -3.893 -28.400 1.00 89.25 222 LYS A C 1
ATOM 1751 O O . LYS A 1 222 ? 15.839 -4.888 -28.033 1.00 89.25 222 LYS A O 1
ATOM 1756 N N . LYS A 1 223 ? 17.414 -3.319 -27.678 1.00 89.38 223 LYS A N 1
ATOM 1757 C CA . LYS A 1 223 ? 17.889 -3.860 -26.393 1.00 89.38 223 LYS A CA 1
ATOM 1758 C C . LYS A 1 223 ? 16.781 -3.995 -25.349 1.00 89.38 223 LYS A C 1
ATOM 1760 O O . LYS A 1 223 ? 16.764 -4.964 -24.604 1.00 89.38 223 LYS A O 1
ATOM 1765 N N . PHE A 1 224 ? 15.877 -3.019 -25.268 1.00 90.69 224 PHE A N 1
ATOM 1766 C CA . PHE A 1 224 ? 14.782 -3.070 -24.301 1.0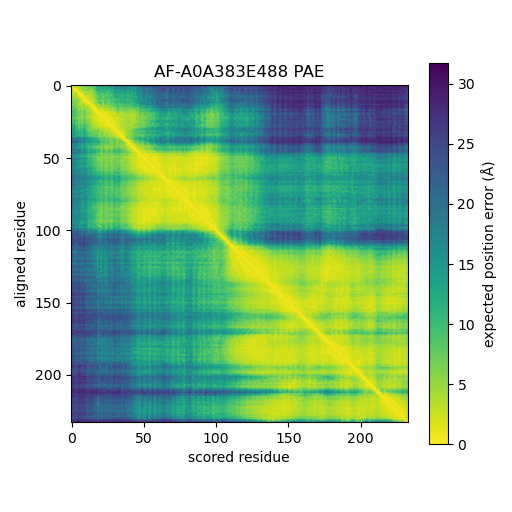0 90.69 224 PHE A CA 1
ATOM 1767 C C . PHE A 1 224 ? 13.745 -4.139 -24.654 1.00 90.69 224 PHE A C 1
ATOM 1769 O O . PHE A 1 224 ? 13.262 -4.832 -23.768 1.00 90.69 224 PHE A O 1
ATOM 1776 N N . VAL A 1 225 ? 13.422 -4.301 -25.941 1.00 89.38 225 VAL A N 1
ATOM 1777 C CA . VAL A 1 225 ? 12.522 -5.372 -26.397 1.00 89.38 225 VAL A CA 1
ATOM 1778 C C . VAL A 1 225 ? 13.139 -6.749 -26.141 1.00 89.38 225 VAL A C 1
ATOM 1780 O O . VAL A 1 225 ? 12.464 -7.600 -25.579 1.00 89.38 225 VAL A O 1
ATOM 1783 N N . GLU A 1 226 ? 14.425 -6.941 -26.450 1.00 89.94 226 GLU A N 1
ATOM 1784 C CA . GLU A 1 226 ? 15.153 -8.186 -26.146 1.00 89.94 226 GLU A CA 1
ATOM 1785 C C . GLU A 1 226 ? 15.146 -8.497 -24.639 1.00 89.94 226 GLU A C 1
ATOM 1787 O O . GLU A 1 226 ? 14.939 -9.641 -24.238 1.00 89.94 2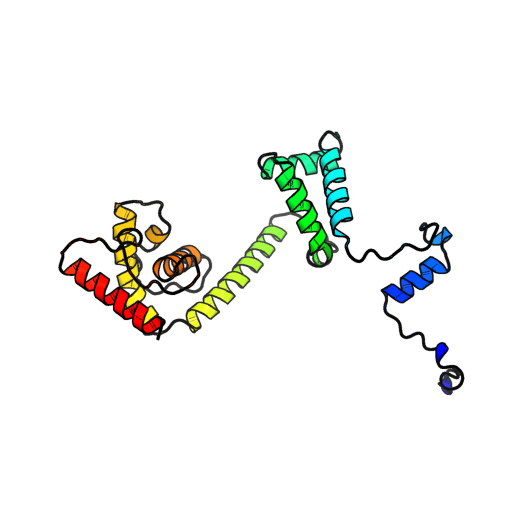26 GLU A O 1
ATOM 1792 N N . LEU A 1 227 ? 15.308 -7.473 -23.790 1.00 89.69 227 LEU A N 1
ATOM 1793 C CA . LEU A 1 227 ? 15.191 -7.632 -22.342 1.00 89.69 227 LEU A CA 1
ATOM 1794 C C . LEU A 1 227 ? 13.779 -8.082 -21.937 1.00 89.69 227 LEU A C 1
ATOM 1796 O O . LEU A 1 227 ? 13.645 -9.036 -21.178 1.00 89.69 227 LEU A O 1
ATOM 1800 N N . LEU A 1 228 ? 12.724 -7.439 -22.441 1.00 89.38 228 LEU A N 1
ATOM 1801 C CA . LEU A 1 228 ? 11.342 -7.825 -22.127 1.00 89.38 228 LEU A CA 1
ATOM 1802 C C . LEU A 1 228 ? 11.005 -9.252 -22.584 1.00 89.38 228 LEU A C 1
ATOM 1804 O O . LEU A 1 228 ? 10.325 -9.982 -21.864 1.00 89.38 228 LEU A O 1
ATOM 1808 N N . GLU A 1 229 ? 11.496 -9.667 -23.751 1.00 88.06 229 GLU A N 1
ATOM 1809 C CA . GLU A 1 229 ? 11.342 -11.038 -24.248 1.00 88.06 229 GLU A CA 1
ATOM 1810 C C . GLU A 1 229 ? 12.040 -12.045 -23.325 1.00 88.06 229 GLU A C 1
ATOM 1812 O O . GLU A 1 229 ? 11.446 -13.062 -22.980 1.00 88.06 229 GLU A O 1
ATOM 1817 N N . SER A 1 230 ? 13.246 -11.733 -22.834 1.00 87.62 230 SER A N 1
ATOM 1818 C CA . SER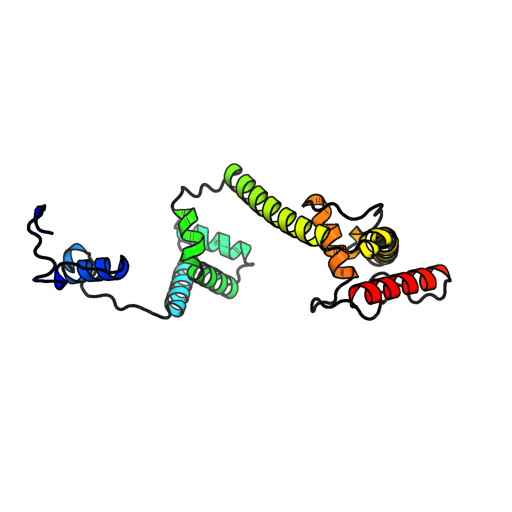 A 1 230 ? 13.960 -12.598 -21.880 1.00 87.62 230 SER A CA 1
ATOM 1819 C C . SER A 1 230 ? 13.258 -12.748 -20.523 1.00 87.62 230 SER A C 1
ATOM 1821 O O . SER A 1 230 ? 13.437 -13.759 -19.854 1.00 87.62 230 SER A O 1
ATOM 1823 N N . LEU A 1 231 ? 12.447 -11.761 -20.125 1.00 83.75 231 LEU A N 1
ATOM 1824 C CA . LEU A 1 231 ? 11.723 -11.746 -18.848 1.00 83.75 231 LEU A CA 1
ATOM 1825 C C . LEU A 1 231 ? 10.319 -12.358 -18.922 1.00 83.75 231 LEU A C 1
ATOM 1827 O O . LEU A 1 231 ? 9.743 -12.680 -17.887 1.00 83.75 231 LEU A O 1
ATOM 1831 N N . SER A 1 232 ? 9.758 -12.479 -20.127 1.00 78.94 232 SER A N 1
ATOM 1832 C CA . SER A 1 232 ? 8.424 -13.046 -20.376 1.00 78.94 232 SER A CA 1
ATOM 1833 C C . SER A 1 232 ? 8.456 -14.498 -20.874 1.00 78.94 232 SER A C 1
ATOM 1835 O O . SER A 1 232 ? 7.392 -15.062 -21.142 1.00 78.94 232 SER A O 1
ATOM 1837 N N . GLY A 1 233 ? 9.659 -15.069 -21.011 1.00 57.06 233 GLY A N 1
ATOM 1838 C CA . GLY A 1 233 ? 9.918 -16.451 -21.427 1.00 57.06 233 GLY A CA 1
ATOM 1839 C C . GLY A 1 233 ? 9.735 -17.490 -20.331 1.00 57.06 233 GLY A C 1
ATOM 1840 O O . GLY A 1 233 ? 9.924 -17.157 -19.141 1.00 57.06 233 GLY A O 1
#

Organism: NCBI:txid408172

Sequence (233 aa):
DQQQVWRLLDNPNRLKVQTIDSFCAGLIKQMPILSLMGGSPDIQDNPRELYRETAERLLSQVESENEVGGRVRNVLNHLDNSKEAFLARVTQLLEKRDQWMIPFFDAFTLGEKSRASHEETFTNLIESVLNEISRLCPAELIAHFPGLAEYAGKNIAEENPNHPLACLTGLSGFPDPSIKSLPIWKGLAELLLTTEGDFRKAVNKKIGFPSDNSEAARKMKKKFVELLESLSG

Radius of gyration: 29.56 Å; Cα contacts (8 Å, |Δi|>4): 182; chains: 1; bounding box: 58×63×80 Å

InterPro domains:
  IPR027417 P-loop containing nucleoside triphosphate hydrolase [SSF52540] (7-102)

Secondary structure (DSSP, 8-state):
-GGGT--TTT-GGGS----HHHHHHHHHHH-TTTTT-SSPPPP-S-THHHHHHHHHHHHGGGG-SSHHHHHHHHHHHHTTT-HHHHHHHHHHHHHTHHHHHHHHTS----SHHHHHHHHHHHHHHHHHHHHHHHHHS-HHHHHHHHHHHHHHHHHHHHH-TTSGGGGGTT--SPPPSSGGGHHHHHHHHHHHB-TTSSBPS---GGGT------HHHHHHHHHHHHHHHHHH-

Mean predicted aligned error: 12.04 Å